Protein AF-A0A8S3HYL8-F1 (afdb_monomer)

Nearest PDB structures (foldseek):
  1ojz-assembly1_A  TM=6.322E-01  e=3.999E-06  Staphylococcus aureus
  2c8e-assembly2_F  TM=5.829E-01  e=8.071E-06  Clostridium botulinum
  2c8e-assembly3_G  TM=5.926E-01  e=9.620E-06  Clostridium botulinum
  2c8g-assembly3_C  TM=4.956E-01  e=1.147E-05  Clostridium botulinum
  2c8f-assembly1_E  TM=4.476E-01  e=5.681E-06  Clostridium botulinum

pLDDT: mean 83.82, std 12.44, range [39.78, 97.88]

Organism: NCBI:txid392030

Mean predicted aligned error: 7.69 Å

Solvent-accessible surface area (backbone atoms only — not comparable to full-atom values): 17103 Å² total; per-residue (Å²): 114,84,56,80,80,38,91,87,53,89,74,88,73,98,52,68,67,64,49,55,52,52,51,50,54,51,51,56,52,54,36,63,48,37,55,52,71,32,48,39,76,72,54,78,84,42,57,82,76,44,74,42,73,51,44,46,50,40,50,49,54,56,50,49,52,56,33,42,61,60,43,86,72,57,72,63,50,55,54,52,39,52,56,47,48,53,63,71,49,62,86,42,65,67,59,52,50,54,49,52,49,46,71,75,42,50,89,80,46,60,46,57,22,55,56,52,32,90,52,67,64,34,52,61,75,28,53,66,55,73,82,60,40,56,65,47,51,60,53,41,23,56,58,54,34,49,33,40,51,46,32,40,52,49,24,61,71,44,43,70,59,34,66,74,66,48,64,48,63,35,21,38,44,34,68,30,50,60,68,59,44,58,50,57,68,71,37,58,68,11,38,40,26,42,74,36,63,44,78,30,30,60,48,58,64,69,25,46,59,63,26,52,58,45,55,76,73,48,91,41,34,23,36,40,36,42,34,39,40,56,72,85,50,63,50,78,43,40,20,80,34,36,90,58,32,62,63,73,43,71,30,39,38,36,33,64,54,41,48,24,36,31,50,60,74,46,70,75,48,94,80,40,32,32,40,34,35,30,37,55,50,36,69,78,40,68,67,61,42,56,49,52,55,52,47,42,70,74,60,53,69,90,48,60,28,69,62,31,50,54,65,74,76,110

Sequence (314 aa):
MWAQKWPKIIGVFGHITPICKDLKQIMDKRQQNMISISFLTNDHKNIMKDLNRLNASFMYNQTIKEILLSIHYEERYFNDFIAYCSRFFGNNPIEIQNLSQFEQEYHQHPPIWWYTHPGFLSSMMNQPSHMMKLNLVIRMGFFIRDLHNNIAQVHAHQQAVYKTMGSFTVYRGQDFSQAEFDELAKMKGGFLSFNNFLLTDKNQQASLNFIQDSIQTSHGVGVLFIITVDPTTPSTPFANISDISYIKQDEILFSMNPIFRIGQIKPINNNRLWEVNLTFTSYSDSELHRLTEQIQKEAYPHLKGWDRLGMLLI

Secondary structure (DSSP, 8-state):
-GGGG-TT-----SSHHHHHHHHHHHHHHHHHTT--EEEE---TTTTTT---HHHHHHHHHHHHHHHHHHS---HHHHHHHHHHHHHHHTT-HHHHHHHHHHHHHGGGS-HHHHHHSTTHHHHHHT---HHHHHHHHHHTHHHHHHHHHHHHHHHHHHHHHHHHH--EEEEEEEEE-HHHHHHHHHTTTSEEEESS-EEEES-HHHHHHHHHHHHHH-SPEEEEEEEEE-TTS-BS-EEE-TTTSSS--SEEEEPSS-EEEEEEEEEEETTTEEEEEEEEPBTT-HHHHHHHHHHHHHS-TT--HHHHHHHHT-

Structure (mmCIF, N/CA/C/O backbone):
data_AF-A0A8S3HYL8-F1
#
_entry.id   AF-A0A8S3HYL8-F1
#
loop_
_atom_site.group_PDB
_atom_site.id
_atom_site.type_symbol
_atom_site.label_atom_id
_atom_site.label_alt_id
_atom_site.label_comp_id
_atom_site.label_asym_id
_atom_site.label_entity_id
_atom_site.label_seq_id
_atom_site.pdbx_PDB_ins_code
_atom_site.Cartn_x
_atom_site.Cartn_y
_atom_site.Cartn_z
_atom_site.occupancy
_atom_site.B_iso_or_equiv
_atom_site.auth_seq_id
_atom_site.auth_comp_id
_atom_site.auth_asym_id
_atom_site.auth_atom_id
_atom_site.pdbx_PDB_model_num
ATOM 1 N N . MET A 1 1 ? 6.504 30.541 18.135 1.00 53.62 1 MET A N 1
ATOM 2 C CA . MET A 1 1 ? 6.821 30.981 16.752 1.00 53.62 1 MET A CA 1
ATOM 3 C C . MET A 1 1 ? 5.573 31.661 16.181 1.00 53.62 1 MET A C 1
ATOM 5 O O . MET A 1 1 ? 4.506 31.090 16.348 1.00 53.62 1 MET A O 1
ATOM 9 N N . TRP A 1 2 ? 5.631 32.869 15.596 1.00 69.81 2 TRP A N 1
ATOM 10 C CA . TRP A 1 2 ? 4.415 33.625 15.196 1.00 69.81 2 TRP A CA 1
ATOM 11 C C . TRP A 1 2 ? 3.501 32.849 14.229 1.00 69.81 2 TRP A C 1
ATOM 13 O O . TRP A 1 2 ? 2.279 32.942 14.325 1.00 69.81 2 TRP A O 1
ATOM 23 N N . ALA A 1 3 ? 4.098 32.025 13.367 1.00 61.34 3 ALA A N 1
ATOM 24 C CA . ALA A 1 3 ? 3.401 31.193 12.394 1.00 61.34 3 ALA A CA 1
ATOM 25 C C . ALA A 1 3 ? 2.506 30.107 13.018 1.00 61.34 3 ALA A C 1
ATOM 27 O O . ALA A 1 3 ? 1.491 29.763 12.431 1.00 61.34 3 ALA A O 1
ATOM 28 N N . GLN A 1 4 ? 2.792 29.642 14.242 1.00 56.12 4 GLN A N 1
ATOM 29 C CA . GLN A 1 4 ? 1.966 28.632 14.930 1.00 56.12 4 GLN A CA 1
ATOM 30 C C . GLN A 1 4 ? 0.546 29.125 15.253 1.00 56.12 4 GLN A C 1
ATOM 32 O O . GLN A 1 4 ? -0.326 28.323 15.565 1.00 56.12 4 GLN A O 1
ATOM 37 N N . LYS A 1 5 ? 0.301 30.442 15.193 1.00 66.81 5 LYS A N 1
ATOM 38 C CA . LYS A 1 5 ? -1.030 31.032 15.393 1.00 66.81 5 LYS A CA 1
ATOM 39 C C . LYS A 1 5 ? -1.900 31.004 14.132 1.00 66.81 5 LYS A C 1
ATOM 41 O O . LYS A 1 5 ? -3.072 31.358 14.209 1.00 66.81 5 LYS A O 1
ATOM 46 N N . TRP A 1 6 ? -1.340 30.614 12.985 1.00 62.38 6 TRP A N 1
ATOM 47 C CA . TRP A 1 6 ? -2.009 30.682 11.692 1.00 62.38 6 TRP A CA 1
ATOM 48 C C . TRP A 1 6 ? -2.132 29.286 11.078 1.00 62.38 6 TRP A C 1
ATOM 50 O O . TRP A 1 6 ? -1.160 28.796 10.511 1.00 62.38 6 TRP A O 1
ATOM 60 N N . PRO A 1 7 ? -3.325 28.664 11.113 1.00 54.81 7 PRO A N 1
ATOM 61 C CA . PRO A 1 7 ? -3.528 27.306 10.594 1.00 54.81 7 PRO A CA 1
ATOM 62 C C . PRO A 1 7 ? -3.220 27.166 9.093 1.00 54.81 7 PRO A C 1
ATOM 64 O O . PRO A 1 7 ? -2.917 26.086 8.612 1.00 54.81 7 PRO A O 1
ATOM 67 N N . LYS A 1 8 ? -3.234 28.272 8.338 1.00 57.00 8 LYS A N 1
ATOM 68 C CA . LYS A 1 8 ? -2.888 28.285 6.907 1.00 57.00 8 LYS A CA 1
ATOM 69 C C . LYS A 1 8 ? -1.378 28.270 6.626 1.00 57.00 8 LYS A C 1
ATOM 71 O O . LYS A 1 8 ? -0.993 28.155 5.465 1.00 57.00 8 LYS A O 1
ATOM 76 N N . ILE A 1 9 ? -0.527 28.447 7.639 1.00 63.66 9 ILE A N 1
ATOM 77 C CA . ILE A 1 9 ? 0.930 28.471 7.472 1.00 63.66 9 ILE A CA 1
ATOM 78 C C . ILE A 1 9 ? 1.482 27.093 7.836 1.00 63.66 9 ILE A C 1
ATOM 80 O O . ILE A 1 9 ? 1.677 26.782 9.006 1.00 63.66 9 ILE A O 1
ATOM 84 N N . ILE A 1 10 ? 1.745 26.290 6.803 1.00 61.59 10 ILE A N 1
ATOM 85 C CA . ILE A 1 10 ? 2.213 24.898 6.925 1.00 61.59 10 ILE A CA 1
ATOM 86 C C . ILE A 1 10 ? 3.692 24.836 7.355 1.00 61.59 10 ILE A C 1
ATOM 88 O O . ILE A 1 10 ? 4.112 23.911 8.043 1.00 61.59 10 ILE A O 1
ATOM 92 N N . GLY A 1 11 ? 4.486 25.856 7.016 1.00 68.00 11 GLY A N 1
ATOM 93 C CA . GLY A 1 11 ? 5.878 25.972 7.441 1.00 68.00 11 GLY A CA 1
ATOM 94 C C . GLY A 1 11 ? 6.467 27.346 7.132 1.00 68.00 11 GLY A C 1
ATOM 95 O O . GLY A 1 11 ? 5.968 28.072 6.272 1.00 68.00 11 GLY A O 1
ATOM 96 N N . VAL A 1 12 ? 7.527 27.715 7.854 1.00 74.38 12 VAL A N 1
ATOM 97 C CA . VAL A 1 12 ? 8.328 28.918 7.585 1.00 74.38 12 VAL A CA 1
ATOM 98 C C . VAL A 1 12 ? 9.730 28.459 7.234 1.00 74.38 12 VAL A C 1
ATOM 100 O O . VAL A 1 12 ? 10.395 27.814 8.041 1.00 74.38 12 VAL A O 1
ATOM 103 N N . PHE A 1 13 ? 10.180 28.803 6.034 1.00 78.94 13 PHE A N 1
ATOM 104 C CA . PHE A 1 13 ? 11.428 28.293 5.489 1.00 78.94 13 PHE A CA 1
ATOM 105 C C . PHE A 1 13 ? 12.340 29.447 5.088 1.00 78.94 13 PHE A C 1
ATOM 107 O O . PHE A 1 13 ? 11.906 30.387 4.429 1.00 78.94 13 PHE A O 1
ATOM 114 N N . GLY A 1 14 ? 13.614 29.358 5.469 1.00 78.44 14 GLY A N 1
ATOM 115 C CA . GLY A 1 14 ? 14.642 30.322 5.060 1.00 78.44 14 GLY A CA 1
ATOM 116 C C . GLY A 1 14 ? 15.303 29.998 3.716 1.00 78.44 14 GLY A C 1
ATOM 117 O O . GLY A 1 14 ? 16.044 30.821 3.190 1.00 78.44 14 GLY A O 1
ATOM 118 N N . HIS A 1 15 ? 15.055 28.806 3.160 1.00 80.69 15 HIS A N 1
ATOM 119 C CA . HIS A 1 15 ? 15.711 28.304 1.951 1.00 80.69 15 HIS A CA 1
ATOM 120 C C . HIS A 1 15 ? 14.735 27.501 1.079 1.00 80.69 15 HIS A C 1
ATOM 122 O O . HIS A 1 15 ? 13.781 26.908 1.584 1.00 80.69 15 HIS A O 1
ATOM 128 N N . ILE A 1 16 ? 15.004 27.446 -0.230 1.00 79.31 16 ILE A N 1
ATOM 129 C CA . ILE A 1 16 ? 14.152 26.755 -1.212 1.00 79.31 16 ILE A CA 1
ATOM 130 C C . ILE A 1 16 ? 14.209 25.224 -1.086 1.00 79.31 16 ILE A C 1
ATOM 132 O O . ILE A 1 16 ? 13.199 24.554 -1.270 1.00 79.31 16 ILE A O 1
ATOM 136 N N . THR A 1 17 ? 15.360 24.654 -0.718 1.00 78.38 17 THR A N 1
ATOM 137 C CA . THR A 1 17 ? 15.541 23.194 -0.645 1.00 78.38 17 THR A CA 1
ATOM 138 C C . THR A 1 17 ? 14.626 22.525 0.393 1.00 78.38 17 THR A C 1
ATOM 140 O O . THR A 1 17 ? 13.964 21.550 0.034 1.00 78.38 17 THR A O 1
ATOM 143 N N . PRO A 1 18 ? 14.505 23.038 1.638 1.00 75.81 18 PRO A N 1
ATOM 144 C CA . PRO A 1 18 ? 13.515 22.547 2.600 1.00 75.81 18 PRO A CA 1
ATOM 145 C C . PRO A 1 18 ? 12.068 22.647 2.103 1.00 75.81 18 PRO A C 1
ATOM 147 O O . PRO A 1 18 ? 11.322 21.686 2.248 1.00 75.81 18 PRO A O 1
ATOM 150 N N . ILE A 1 19 ? 11.694 23.748 1.435 1.00 78.88 19 ILE A N 1
ATOM 151 C CA . ILE A 1 19 ? 10.358 23.899 0.827 1.00 78.88 19 ILE A CA 1
ATOM 152 C C . ILE A 1 19 ? 10.102 22.798 -0.198 1.00 78.88 19 ILE A C 1
ATOM 154 O O . ILE A 1 19 ? 9.063 22.149 -0.160 1.00 78.88 19 ILE A O 1
ATOM 158 N N . CYS A 1 20 ? 11.039 22.576 -1.122 1.00 71.88 20 CYS A N 1
ATOM 159 C CA . CYS A 1 20 ? 10.874 21.575 -2.171 1.00 71.88 20 CYS A CA 1
ATOM 160 C C . CYS A 1 20 ? 10.747 20.162 -1.595 1.00 71.88 20 CYS A C 1
ATOM 162 O O . CYS A 1 20 ? 9.976 19.359 -2.116 1.00 71.88 20 CYS A O 1
ATOM 164 N N . LYS A 1 21 ? 11.491 19.854 -0.526 1.00 70.62 21 LYS A N 1
ATOM 165 C CA . LYS A 1 21 ? 11.392 18.569 0.171 1.00 70.62 21 LYS A CA 1
ATOM 166 C C . LYS A 1 21 ? 10.013 18.390 0.809 1.00 70.62 21 LYS A C 1
ATOM 168 O O . LYS A 1 21 ? 9.377 17.366 0.574 1.00 70.62 21 LYS A O 1
ATOM 173 N N . ASP A 1 22 ? 9.542 19.388 1.550 1.00 71.69 22 ASP A N 1
ATOM 174 C CA . ASP A 1 22 ? 8.254 19.321 2.243 1.00 71.69 22 ASP A CA 1
ATOM 175 C C . ASP A 1 22 ? 7.084 19.283 1.251 1.00 71.69 22 ASP A C 1
ATOM 177 O O . ASP A 1 22 ? 6.162 18.487 1.413 1.00 71.69 22 ASP A O 1
ATOM 181 N N . LEU A 1 23 ? 7.146 20.059 0.163 1.00 72.19 23 LEU A N 1
ATOM 182 C CA . LEU A 1 23 ? 6.141 20.021 -0.904 1.00 72.19 23 LEU A CA 1
ATOM 183 C C . LEU A 1 23 ? 6.064 18.651 -1.581 1.00 72.19 23 LEU A C 1
ATOM 185 O O . LEU A 1 23 ? 4.960 18.154 -1.792 1.00 72.19 23 LEU A O 1
ATOM 189 N N . LYS A 1 24 ? 7.207 18.020 -1.886 1.00 70.50 24 LYS A N 1
ATOM 190 C CA . LYS A 1 24 ? 7.234 16.657 -2.444 1.00 70.50 24 LYS A CA 1
ATOM 191 C C . LYS A 1 24 ? 6.580 15.662 -1.490 1.00 70.50 24 LYS A C 1
ATOM 193 O O . LYS A 1 24 ? 5.672 14.947 -1.894 1.00 70.50 24 LYS A O 1
ATOM 198 N N . GLN A 1 25 ? 6.935 15.710 -0.205 1.00 68.19 25 GLN A N 1
ATOM 199 C CA . GLN A 1 25 ? 6.310 14.855 0.806 1.00 68.19 25 GLN A CA 1
ATOM 200 C C . GLN A 1 25 ? 4.797 15.085 0.922 1.00 68.19 25 GLN A C 1
ATOM 202 O O . GLN A 1 25 ? 4.045 14.128 1.083 1.00 68.19 25 GLN A O 1
ATOM 207 N N . ILE A 1 26 ? 4.323 16.330 0.824 1.00 70.94 26 ILE A N 1
ATOM 208 C CA . ILE A 1 26 ? 2.884 16.636 0.821 1.00 70.94 26 ILE A CA 1
ATOM 209 C C . ILE A 1 26 ? 2.202 16.054 -0.424 1.00 70.94 26 ILE A C 1
ATOM 211 O O . ILE A 1 26 ? 1.107 15.501 -0.314 1.00 70.94 26 ILE A O 1
ATOM 215 N N . MET A 1 27 ? 2.826 16.165 -1.600 1.00 71.06 27 MET A N 1
ATOM 216 C CA . MET A 1 27 ? 2.295 15.608 -2.848 1.00 71.06 27 MET A CA 1
ATOM 217 C C . MET A 1 27 ? 2.198 14.082 -2.792 1.00 71.06 27 MET A C 1
ATOM 219 O O . MET A 1 27 ? 1.122 13.546 -3.056 1.00 71.06 27 MET A O 1
ATOM 223 N N . ASP A 1 28 ? 3.268 13.403 -2.376 1.00 68.56 28 ASP A N 1
ATOM 224 C CA . ASP A 1 28 ? 3.310 11.942 -2.253 1.00 68.56 28 ASP A CA 1
ATOM 225 C C . ASP A 1 28 ? 2.240 11.456 -1.266 1.00 68.56 28 ASP A C 1
ATOM 227 O O . ASP A 1 28 ? 1.460 10.545 -1.551 1.00 68.56 28 ASP A O 1
ATOM 231 N N . LYS A 1 29 ? 2.109 12.136 -0.121 1.00 69.75 29 LYS A N 1
ATOM 232 C CA . LYS A 1 29 ? 1.076 11.815 0.868 1.00 69.75 29 LYS A CA 1
ATOM 233 C C . LYS A 1 29 ? -0.339 12.040 0.325 1.00 69.75 29 LYS A C 1
ATOM 235 O O . LYS A 1 29 ? -1.208 11.198 0.540 1.00 69.75 29 LYS A O 1
ATOM 240 N N . ARG A 1 30 ? -0.594 13.123 -0.421 1.00 73.06 30 ARG A N 1
ATOM 241 C CA . ARG A 1 30 ? -1.901 13.352 -1.073 1.00 73.06 30 ARG A CA 1
ATOM 242 C C . ARG A 1 30 ? -2.254 12.246 -2.061 1.00 73.06 30 ARG A C 1
ATOM 244 O O . ARG A 1 30 ? -3.413 11.850 -2.119 1.00 73.06 30 ARG A O 1
ATOM 251 N N . GLN A 1 31 ? -1.279 11.729 -2.801 1.00 73.94 31 GLN A N 1
ATOM 252 C CA . GLN A 1 31 ? -1.497 10.592 -3.694 1.00 73.94 31 GLN A CA 1
ATOM 253 C C . GLN A 1 31 ? -1.860 9.330 -2.913 1.00 73.94 31 GLN A C 1
ATOM 255 O O . GLN A 1 31 ? -2.804 8.639 -3.281 1.00 73.94 31 GLN A O 1
ATOM 260 N N . GLN A 1 32 ? -1.203 9.071 -1.780 1.00 74.81 32 GLN A N 1
ATOM 261 C CA . GLN A 1 32 ? -1.578 7.958 -0.900 1.00 74.81 32 GLN A CA 1
ATOM 262 C C . GLN A 1 32 ? -3.030 8.082 -0.386 1.00 74.81 32 GLN A C 1
ATOM 264 O O . GLN A 1 32 ? -3.680 7.068 -0.136 1.00 74.81 32 GLN A O 1
ATOM 269 N N . ASN A 1 33 ? -3.585 9.298 -0.260 1.00 77.25 33 ASN A N 1
ATOM 270 C CA . ASN A 1 33 ? -5.007 9.505 0.075 1.00 77.25 33 ASN A CA 1
ATOM 271 C C . ASN A 1 33 ? -5.992 9.154 -1.029 1.00 77.25 33 ASN A C 1
ATOM 273 O O . ASN A 1 33 ? -7.171 8.971 -0.749 1.00 77.25 33 ASN A O 1
ATOM 277 N N . MET A 1 34 ? -5.525 9.043 -2.266 1.00 76.38 34 MET A N 1
ATOM 278 C CA . MET A 1 34 ? -6.362 8.685 -3.409 1.00 76.38 34 MET A CA 1
ATOM 279 C C . MET A 1 34 ? -6.542 7.167 -3.554 1.00 76.38 34 MET A C 1
ATOM 281 O O . MET A 1 34 ? -7.262 6.713 -4.451 1.00 76.38 34 MET A O 1
ATOM 285 N N . ILE A 1 35 ? -5.903 6.371 -2.687 1.00 80.94 35 ILE A N 1
ATOM 286 C CA . ILE A 1 35 ? -6.063 4.919 -2.666 1.00 80.94 35 ILE A CA 1
ATOM 287 C C . ILE A 1 35 ? -7.504 4.592 -2.269 1.00 80.94 35 ILE A C 1
ATOM 289 O O . ILE A 1 35 ? -7.941 4.842 -1.145 1.00 80.94 35 ILE A O 1
ATOM 293 N N . SER A 1 36 ? -8.242 4.003 -3.212 1.00 83.56 36 SER A N 1
ATOM 294 C CA . SER A 1 36 ? -9.614 3.570 -2.956 1.00 83.56 36 SER A CA 1
ATOM 295 C C . SER A 1 36 ? -9.623 2.387 -1.998 1.00 83.56 36 SER A C 1
ATOM 297 O O . SER A 1 36 ? -8.774 1.497 -2.103 1.00 83.56 36 SER A O 1
ATOM 299 N N . ILE A 1 37 ? -10.639 2.339 -1.153 1.00 86.31 37 ILE A N 1
ATOM 300 C CA . ILE A 1 37 ? -10.862 1.255 -0.208 1.00 86.31 37 ILE A CA 1
ATOM 301 C C . ILE A 1 37 ? -12.076 0.447 -0.663 1.00 86.31 37 ILE A C 1
ATOM 303 O O . ILE A 1 37 ? -13.075 1.008 -1.105 1.00 86.31 37 ILE A O 1
ATOM 307 N N . SER A 1 38 ? -11.979 -0.875 -0.561 1.00 86.44 38 SER A N 1
ATOM 308 C CA . SER A 1 38 ? -13.114 -1.786 -0.689 1.00 86.44 38 SER A CA 1
ATOM 309 C C . SER A 1 38 ? -13.516 -2.313 0.683 1.00 86.44 38 SER A C 1
ATOM 311 O O . SER A 1 38 ? -12.666 -2.593 1.532 1.00 86.44 38 SER A O 1
ATOM 313 N N . PHE A 1 39 ? -14.815 -2.515 0.865 1.00 85.38 39 PHE A N 1
ATOM 314 C CA . PHE A 1 39 ? -15.397 -3.068 2.080 1.00 85.38 39 PHE A CA 1
ATOM 315 C C . PHE A 1 39 ? -16.070 -4.407 1.783 1.00 85.38 39 PHE A C 1
ATOM 317 O O . PHE A 1 39 ? -16.639 -4.587 0.708 1.00 85.38 39 PHE A O 1
ATOM 324 N N . LEU A 1 40 ? -16.031 -5.330 2.743 1.00 80.06 40 LEU A N 1
ATOM 325 C CA . LEU A 1 40 ? -16.730 -6.613 2.658 1.00 80.06 40 LEU A CA 1
ATOM 326 C C . LEU A 1 40 ? -17.393 -6.934 4.001 1.00 80.06 40 LEU A C 1
ATOM 328 O O . LEU A 1 40 ? -16.751 -6.899 5.051 1.00 80.06 40 LEU A O 1
ATOM 332 N N . THR A 1 41 ? -18.700 -7.197 3.982 1.00 75.94 41 THR A N 1
ATOM 333 C CA . THR A 1 41 ? -19.462 -7.496 5.207 1.00 75.94 41 THR A CA 1
ATOM 334 C C . THR A 1 41 ? -19.245 -8.945 5.644 1.00 75.94 41 THR A C 1
ATOM 336 O O . THR A 1 41 ? -18.941 -9.804 4.820 1.00 75.94 41 THR A O 1
ATOM 339 N N . ASN A 1 42 ? -19.457 -9.229 6.930 1.00 67.12 42 ASN A N 1
ATOM 340 C CA . ASN A 1 42 ? -19.441 -10.595 7.459 1.00 67.12 42 ASN A CA 1
ATOM 341 C C . ASN A 1 42 ? -20.838 -11.264 7.475 1.00 67.12 42 ASN A C 1
ATOM 343 O O . ASN A 1 42 ? -21.020 -12.332 8.053 1.00 67.12 42 ASN A O 1
ATOM 347 N N . ASP A 1 43 ? -21.868 -10.642 6.889 1.00 66.06 43 ASP A N 1
ATOM 348 C CA . ASP A 1 43 ? -23.214 -11.225 6.893 1.00 66.06 43 ASP A CA 1
ATOM 349 C C . ASP A 1 43 ? -23.342 -12.319 5.821 1.00 66.06 43 ASP A C 1
ATOM 351 O O . ASP A 1 43 ? -23.713 -12.076 4.670 1.00 66.06 43 ASP A O 1
ATOM 355 N N . HIS A 1 44 ? -23.052 -13.559 6.224 1.00 56.38 44 HIS A N 1
ATOM 356 C CA . HIS A 1 44 ? -23.104 -14.754 5.377 1.00 56.38 44 HIS A CA 1
ATOM 357 C C . HIS A 1 44 ? -24.446 -14.973 4.663 1.00 56.38 44 HIS A C 1
ATOM 359 O O . HIS A 1 44 ? -24.474 -15.632 3.625 1.00 56.38 44 HIS A O 1
ATOM 365 N N . LYS A 1 45 ? -25.564 -14.438 5.179 1.00 53.78 45 LYS A N 1
ATOM 366 C CA . LYS A 1 45 ? -26.883 -14.594 4.539 1.00 53.78 45 LYS A CA 1
ATOM 367 C C . LYS A 1 45 ? -27.081 -13.654 3.351 1.00 53.78 45 LYS A C 1
ATOM 369 O O . LYS A 1 45 ? -27.898 -13.960 2.482 1.00 53.78 45 LYS A O 1
ATOM 374 N N . ASN A 1 46 ? -26.334 -12.551 3.302 1.00 51.00 46 ASN A N 1
ATOM 375 C CA . ASN A 1 46 ? -26.437 -11.545 2.252 1.00 51.00 46 ASN A CA 1
ATOM 376 C C . ASN A 1 46 ? -25.280 -11.580 1.253 1.00 51.00 46 ASN A C 1
ATOM 378 O O . ASN A 1 46 ? -25.448 -11.041 0.174 1.00 51.00 46 ASN A O 1
ATOM 382 N N . ILE A 1 47 ? -24.167 -12.278 1.502 1.00 52.53 47 ILE A N 1
ATOM 383 C CA . ILE A 1 47 ? -23.051 -12.364 0.532 1.00 52.53 47 ILE A CA 1
ATOM 384 C C . ILE A 1 47 ? -23.501 -12.897 -0.845 1.00 52.53 47 ILE A C 1
ATOM 386 O O . ILE A 1 47 ? -23.069 -12.377 -1.866 1.00 52.53 47 ILE A O 1
ATOM 390 N N . MET A 1 48 ? -24.425 -13.871 -0.886 1.00 49.16 48 MET A N 1
ATOM 391 C CA . MET A 1 48 ? -24.976 -14.404 -2.148 1.00 49.16 48 MET A CA 1
ATOM 392 C C . MET A 1 48 ? -26.137 -13.585 -2.736 1.00 49.16 48 MET A C 1
ATOM 394 O O . MET A 1 48 ? -26.427 -13.714 -3.922 1.00 49.16 48 MET A O 1
ATOM 398 N N . LYS A 1 49 ? -26.839 -12.780 -1.926 1.00 48.78 49 LYS A N 1
ATOM 399 C CA . LYS A 1 49 ? -27.946 -11.921 -2.398 1.00 48.78 49 LYS A CA 1
ATOM 400 C C . LYS A 1 49 ? -27.463 -10.535 -2.823 1.00 48.78 49 LYS A C 1
ATOM 402 O O . LYS A 1 49 ? -28.020 -9.961 -3.749 1.00 48.78 49 LYS A O 1
ATOM 407 N N . ASP A 1 50 ? -26.396 -10.064 -2.192 1.00 45.75 50 ASP A N 1
ATOM 408 C CA . ASP A 1 50 ? -25.704 -8.812 -2.441 1.00 45.75 50 ASP A CA 1
ATOM 409 C C . ASP A 1 50 ? -24.345 -9.087 -3.099 1.00 45.75 50 ASP A C 1
ATOM 411 O O .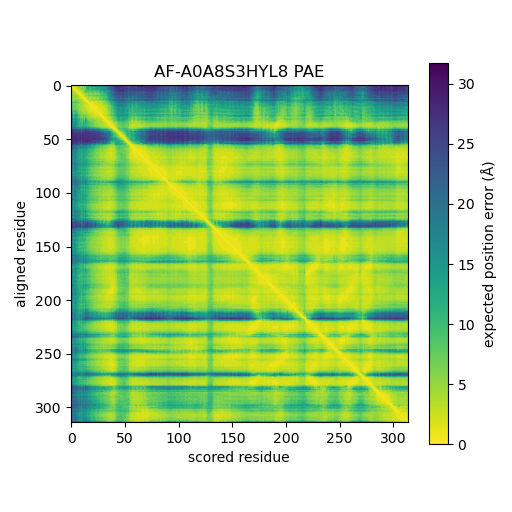 ASP A 1 50 ? -23.289 -8.696 -2.597 1.00 45.75 50 ASP A O 1
ATOM 415 N N . LEU A 1 51 ? -24.374 -9.581 -4.338 1.00 50.78 51 LEU A N 1
ATOM 416 C CA . LEU A 1 51 ? -23.392 -9.177 -5.362 1.00 50.78 51 LEU A CA 1
ATOM 417 C C . LEU A 1 51 ? -23.582 -7.682 -5.725 1.00 50.78 51 LEU A C 1
ATOM 419 O O . LEU A 1 51 ? -23.478 -7.263 -6.875 1.00 50.78 51 LEU A O 1
ATOM 423 N N . ASN A 1 52 ? -23.889 -6.848 -4.726 1.00 51.12 52 ASN A N 1
ATOM 424 C CA . ASN A 1 52 ? -23.888 -5.406 -4.840 1.00 51.12 52 ASN A CA 1
ATOM 425 C C . ASN A 1 52 ? -22.466 -4.942 -5.169 1.00 51.12 52 ASN A C 1
ATOM 427 O O . ASN A 1 52 ? -21.468 -5.596 -4.855 1.00 51.12 52 ASN A O 1
ATOM 431 N N . ARG A 1 53 ? -22.378 -3.758 -5.776 1.00 52.34 53 ARG A N 1
ATOM 432 C CA . ARG A 1 53 ? -21.148 -3.173 -6.338 1.00 52.34 53 ARG A CA 1
ATOM 433 C C . ARG A 1 53 ? -19.937 -3.192 -5.383 1.00 52.34 53 ARG A C 1
ATOM 435 O O . ARG A 1 53 ? -18.812 -3.331 -5.853 1.00 52.34 53 ARG A O 1
ATOM 442 N N . LEU A 1 54 ? -20.157 -3.078 -4.067 1.00 52.12 54 LEU A N 1
ATOM 443 C CA . LEU A 1 54 ? -19.103 -3.059 -3.039 1.00 52.12 54 LEU A CA 1
ATOM 444 C C . LEU A 1 54 ? -18.410 -4.423 -2.866 1.00 52.12 54 LEU A C 1
ATOM 446 O O . LEU A 1 54 ? -17.181 -4.488 -2.925 1.00 52.12 54 LEU A O 1
ATOM 450 N N . ASN A 1 55 ? -19.180 -5.513 -2.756 1.00 61.91 55 ASN A N 1
ATOM 451 C CA . ASN A 1 55 ? -18.626 -6.869 -2.678 1.00 61.91 55 ASN A CA 1
ATOM 452 C C . ASN A 1 55 ? -17.921 -7.229 -3.996 1.00 61.91 55 ASN A C 1
ATOM 454 O O . ASN A 1 55 ? -16.800 -7.732 -3.975 1.00 61.91 55 ASN A O 1
ATOM 458 N N . ALA A 1 56 ? -18.504 -6.855 -5.142 1.00 68.31 56 ALA A N 1
ATOM 459 C CA . ALA A 1 56 ? -17.897 -7.075 -6.455 1.00 68.31 56 ALA A CA 1
ATOM 460 C C . ALA A 1 56 ? -16.528 -6.379 -6.607 1.00 68.31 56 ALA A C 1
ATOM 462 O O . ALA A 1 56 ? -15.595 -6.987 -7.126 1.00 68.31 56 ALA A O 1
ATOM 463 N N . SER A 1 57 ? -16.363 -5.143 -6.109 1.00 74.31 57 SER A N 1
ATOM 464 C CA . SER A 1 57 ? -15.070 -4.435 -6.145 1.00 74.31 57 SER A CA 1
ATOM 465 C C . SER A 1 57 ? -13.990 -5.164 -5.343 1.00 74.31 57 SER A C 1
ATOM 467 O O . SER A 1 57 ? -12.866 -5.322 -5.824 1.00 74.31 57 SER A O 1
ATOM 469 N N . PHE A 1 58 ? -14.318 -5.639 -4.137 1.00 77.56 58 PHE A N 1
ATOM 470 C CA . PHE A 1 58 ? -13.378 -6.408 -3.322 1.00 77.56 58 PHE A CA 1
ATOM 471 C C . PHE A 1 58 ? -12.928 -7.680 -4.056 1.00 77.56 58 PHE A C 1
ATOM 473 O O . PHE A 1 58 ? -11.729 -7.916 -4.212 1.00 77.56 58 PHE A O 1
ATOM 480 N N . MET A 1 59 ? -13.887 -8.460 -4.568 1.00 78.81 59 MET A N 1
ATOM 481 C CA . MET A 1 59 ? -13.627 -9.701 -5.308 1.00 78.81 59 MET A CA 1
ATOM 482 C C . MET A 1 59 ? -12.769 -9.461 -6.550 1.00 78.81 59 MET A C 1
ATOM 484 O O . MET A 1 59 ? -11.783 -10.163 -6.784 1.00 78.81 59 MET A O 1
ATOM 488 N N . TYR A 1 60 ? -13.121 -8.437 -7.324 1.00 80.62 60 TYR A N 1
ATOM 489 C CA . TYR A 1 60 ? -12.445 -8.076 -8.561 1.00 80.62 60 TYR A CA 1
ATOM 490 C C . TYR A 1 60 ? -10.989 -7.667 -8.319 1.00 80.62 60 TYR A C 1
ATOM 492 O O . TYR A 1 60 ? -10.089 -8.176 -8.984 1.00 80.62 60 TYR A O 1
ATOM 500 N N . ASN A 1 61 ? -10.729 -6.814 -7.321 1.00 84.00 61 ASN A N 1
ATOM 501 C CA . ASN A 1 61 ? -9.367 -6.383 -6.999 1.00 84.00 61 ASN A CA 1
ATOM 502 C C . ASN A 1 61 ? -8.496 -7.550 -6.513 1.00 84.00 61 ASN A C 1
ATOM 504 O O . ASN A 1 61 ? -7.350 -7.677 -6.950 1.00 84.00 61 ASN A O 1
ATOM 508 N N . GLN A 1 62 ? -9.023 -8.432 -5.654 1.00 84.56 62 GLN A N 1
ATOM 509 C CA . GLN A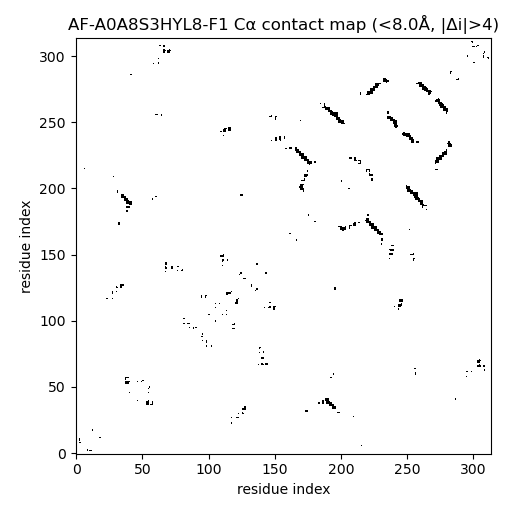 1 62 ? -8.279 -9.618 -5.206 1.00 84.56 62 GLN A CA 1
ATOM 510 C C . GLN A 1 62 ? -7.964 -10.558 -6.376 1.00 84.56 62 GLN A C 1
ATOM 512 O O . GLN A 1 62 ? -6.818 -10.974 -6.542 1.00 84.56 62 GLN A O 1
ATOM 517 N N . THR A 1 63 ? -8.943 -10.806 -7.247 1.00 86.38 63 THR A N 1
ATOM 518 C CA . THR A 1 63 ? -8.773 -11.666 -8.425 1.00 86.38 63 THR A CA 1
ATOM 519 C C . THR A 1 63 ? -7.752 -11.088 -9.408 1.00 86.38 63 THR A C 1
ATOM 521 O O . THR A 1 63 ? -6.868 -11.808 -9.869 1.00 86.38 63 THR A O 1
ATOM 524 N N . ILE A 1 6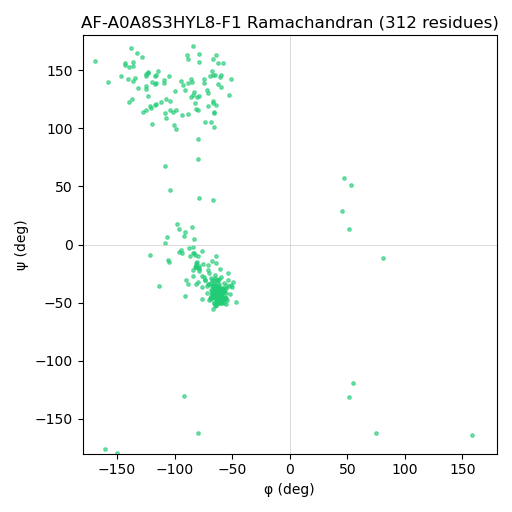4 ? -7.816 -9.784 -9.706 1.00 88.50 64 ILE A N 1
ATOM 525 C CA . ILE A 1 64 ? -6.830 -9.120 -10.571 1.00 88.50 64 ILE A CA 1
ATOM 526 C C . ILE A 1 64 ? -5.426 -9.285 -10.012 1.00 88.50 64 ILE A C 1
ATOM 528 O O . ILE A 1 64 ? -4.525 -9.661 -10.758 1.00 88.50 64 ILE A O 1
ATOM 532 N N . LYS A 1 65 ? -5.231 -9.034 -8.712 1.00 88.31 65 LYS A N 1
ATOM 533 C CA . LYS A 1 65 ? -3.929 -9.215 -8.064 1.00 88.31 65 LYS A CA 1
ATOM 534 C C . LYS A 1 65 ? -3.415 -10.640 -8.277 1.00 88.31 65 LYS A C 1
ATOM 536 O O . LYS A 1 65 ? -2.292 -10.801 -8.743 1.00 88.31 65 LYS A O 1
ATOM 541 N N . GLU A 1 66 ? -4.219 -11.663 -7.984 1.00 89.12 66 GLU A N 1
ATOM 542 C CA . GLU A 1 66 ? -3.826 -13.064 -8.203 1.00 89.12 66 GLU A CA 1
ATOM 543 C C . GLU A 1 66 ? -3.397 -13.326 -9.654 1.00 89.12 66 GLU A C 1
ATOM 545 O O . GLU A 1 66 ? -2.363 -13.952 -9.898 1.00 89.12 66 GLU A O 1
ATOM 550 N N . ILE A 1 67 ? -4.172 -12.827 -10.621 1.00 91.38 67 ILE A N 1
ATOM 551 C CA . ILE A 1 67 ? -3.886 -13.011 -12.044 1.00 91.38 67 ILE A CA 1
ATOM 552 C C . ILE A 1 67 ? -2.577 -12.320 -12.425 1.00 91.38 67 ILE A C 1
ATOM 554 O O . ILE A 1 67 ? -1.698 -12.976 -12.985 1.00 91.38 67 ILE A O 1
ATOM 558 N N . LEU A 1 68 ? -2.410 -11.037 -12.088 1.00 92.69 68 LEU A N 1
ATOM 559 C CA . LEU A 1 68 ? -1.216 -10.260 -12.431 1.00 92.69 68 LEU A CA 1
ATOM 560 C C . LEU A 1 68 ? 0.057 -10.882 -11.860 1.00 92.69 68 LEU A C 1
ATOM 562 O O . LEU A 1 68 ? 1.072 -10.911 -12.551 1.00 92.69 68 LEU A O 1
ATOM 566 N N . LEU A 1 69 ? 0.003 -11.416 -10.636 1.00 93.00 69 LEU A N 1
ATOM 567 C CA . LEU A 1 69 ? 1.144 -12.087 -10.009 1.00 93.00 69 LEU A CA 1
ATOM 568 C C . LEU A 1 69 ? 1.479 -13.435 -10.667 1.00 93.00 69 LEU A C 1
ATOM 570 O O . LEU A 1 69 ? 2.632 -13.867 -10.615 1.00 93.00 69 LEU A O 1
ATOM 574 N N . SER A 1 70 ? 0.502 -14.080 -11.315 1.00 93.06 70 SER A N 1
ATOM 575 C CA . SER A 1 70 ? 0.692 -15.341 -12.046 1.00 93.06 70 SER A CA 1
ATOM 576 C C . SER A 1 70 ? 1.266 -15.167 -13.458 1.00 93.06 70 SER A C 1
ATOM 578 O O . SER A 1 70 ? 1.786 -16.128 -14.027 1.00 93.06 70 SER A O 1
ATOM 580 N N . ILE A 1 71 ? 1.177 -13.964 -14.038 1.00 94.00 71 ILE A N 1
ATOM 581 C CA . ILE A 1 71 ? 1.646 -13.687 -15.401 1.00 94.00 71 ILE A CA 1
ATOM 582 C C . ILE A 1 71 ? 3.176 -13.694 -15.451 1.00 94.00 71 ILE A C 1
ATOM 584 O O . ILE A 1 71 ? 3.858 -13.052 -14.648 1.00 94.00 71 ILE A O 1
ATOM 588 N N . HIS A 1 72 ? 3.727 -14.383 -16.452 1.00 93.62 72 HIS A N 1
ATOM 589 C CA . HIS A 1 72 ? 5.126 -14.238 -16.835 1.00 93.62 72 HIS A CA 1
ATOM 590 C C . HIS A 1 72 ? 5.304 -12.981 -17.697 1.00 93.62 72 HIS A C 1
ATOM 592 O O . HIS A 1 72 ? 4.740 -12.899 -18.789 1.00 93.62 72 HIS A O 1
ATOM 598 N N . TYR A 1 73 ? 6.065 -12.004 -17.198 1.00 94.88 73 TYR A N 1
ATOM 599 C CA . TYR A 1 73 ? 6.364 -10.775 -17.929 1.00 94.88 73 TYR A CA 1
ATOM 600 C C . TYR A 1 73 ? 7.747 -10.880 -18.571 1.00 94.88 73 TYR A C 1
ATOM 602 O O . TYR A 1 73 ? 8.755 -10.980 -17.880 1.00 94.88 73 TYR A O 1
ATOM 610 N N . GLU A 1 74 ? 7.761 -10.864 -19.899 1.00 94.56 74 GLU A N 1
ATOM 611 C CA . GLU A 1 74 ? 8.948 -10.691 -20.736 1.00 94.56 74 GLU A CA 1
ATOM 612 C C . GLU A 1 74 ? 9.365 -9.207 -20.805 1.00 94.56 74 GLU A C 1
ATOM 614 O O . GLU A 1 74 ? 8.564 -8.305 -20.555 1.00 94.56 74 GLU A O 1
ATOM 619 N N . GLU A 1 75 ? 10.592 -8.938 -21.247 1.00 94.19 75 GLU A N 1
ATOM 620 C CA . GLU A 1 75 ? 11.140 -7.579 -21.406 1.00 94.19 75 GLU A CA 1
ATOM 621 C C . GLU A 1 75 ? 10.254 -6.656 -22.266 1.00 94.19 75 GLU A C 1
ATOM 623 O O . GLU A 1 75 ? 10.150 -5.457 -22.013 1.00 94.19 75 GLU A O 1
ATOM 628 N N . ARG A 1 76 ? 9.514 -7.215 -23.233 1.00 95.62 76 ARG A N 1
ATOM 629 C CA . ARG A 1 76 ? 8.583 -6.449 -24.074 1.00 95.62 76 ARG A CA 1
ATOM 630 C C . ARG A 1 76 ? 7.547 -5.651 -23.274 1.00 95.62 76 ARG A C 1
ATOM 632 O O . ARG A 1 76 ? 7.204 -4.555 -23.691 1.00 95.62 76 ARG A O 1
ATOM 639 N N . TYR A 1 77 ? 7.073 -6.155 -22.127 1.00 95.06 77 TYR A N 1
ATOM 640 C CA . TYR A 1 77 ? 6.074 -5.439 -21.321 1.00 95.06 77 TYR A CA 1
ATOM 641 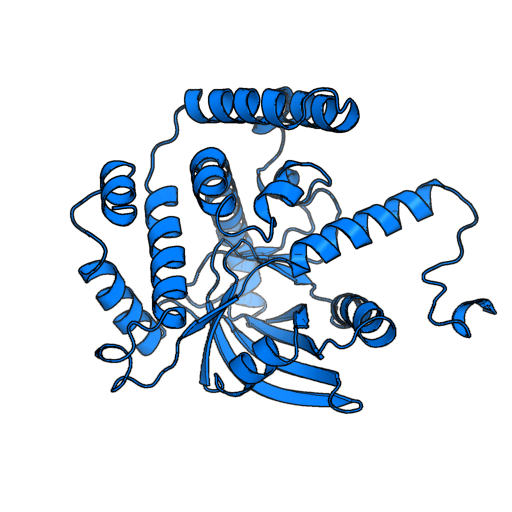C C . TYR A 1 77 ? 6.667 -4.191 -20.664 1.00 95.06 77 TYR A C 1
ATOM 643 O O . TYR A 1 77 ? 5.973 -3.182 -20.538 1.00 95.06 77 TYR A O 1
ATOM 651 N N . PHE A 1 78 ? 7.948 -4.246 -20.284 1.00 95.75 78 PHE A N 1
ATOM 652 C CA . PHE A 1 78 ? 8.686 -3.079 -19.814 1.00 95.75 78 PHE A CA 1
ATOM 653 C C . PHE A 1 78 ? 8.804 -2.047 -20.941 1.00 95.75 78 PHE A C 1
ATOM 655 O O . PHE A 1 78 ? 8.364 -0.912 -20.780 1.00 95.75 78 PHE A O 1
ATOM 662 N N . ASN A 1 79 ? 9.278 -2.463 -22.118 1.00 95.88 79 ASN A N 1
ATOM 663 C CA . ASN A 1 79 ? 9.445 -1.577 -23.275 1.00 95.88 79 ASN A CA 1
ATOM 664 C C . ASN A 1 79 ? 8.116 -0.955 -23.742 1.00 95.88 79 ASN A C 1
ATOM 666 O O . ASN A 1 79 ? 8.050 0.241 -24.032 1.00 95.88 79 ASN A O 1
ATOM 670 N N . ASP A 1 80 ? 7.030 -1.731 -23.749 1.00 95.19 80 ASP A N 1
ATOM 671 C CA . ASP A 1 80 ? 5.683 -1.246 -24.061 1.00 95.19 80 ASP A CA 1
ATOM 672 C C . ASP A 1 80 ? 5.197 -0.207 -23.042 1.00 95.19 80 ASP A C 1
ATOM 674 O O . ASP A 1 80 ? 4.519 0.761 -23.409 1.00 95.19 80 ASP A O 1
ATOM 678 N N . PHE A 1 81 ? 5.535 -0.385 -21.761 1.00 94.69 81 PHE A N 1
ATOM 679 C CA . PHE A 1 81 ? 5.229 0.585 -20.716 1.00 94.69 81 PHE A CA 1
ATOM 680 C C . PHE A 1 81 ? 6.035 1.877 -20.889 1.00 94.69 81 PHE A C 1
ATOM 682 O O . PHE A 1 81 ? 5.441 2.955 -20.843 1.00 94.69 81 PHE A O 1
ATOM 689 N N . ILE A 1 82 ? 7.337 1.793 -21.185 1.00 95.25 82 ILE A N 1
ATOM 690 C CA . ILE A 1 82 ? 8.169 2.968 -21.491 1.00 95.25 82 ILE A CA 1
ATOM 691 C C . ILE A 1 82 ? 7.611 3.730 -22.699 1.00 95.25 82 ILE A C 1
ATOM 693 O O . ILE A 1 82 ? 7.389 4.941 -22.626 1.00 95.25 82 ILE A O 1
ATOM 697 N N . ALA A 1 83 ? 7.295 3.029 -23.791 1.00 94.75 83 ALA A N 1
ATOM 698 C CA . ALA A 1 83 ? 6.714 3.631 -24.989 1.00 94.75 83 ALA A CA 1
ATOM 699 C C . ALA A 1 83 ? 5.355 4.296 -24.709 1.00 94.75 83 ALA A C 1
ATOM 701 O O . ALA A 1 83 ? 5.061 5.374 -25.234 1.00 94.75 83 ALA A O 1
ATOM 702 N N . TYR A 1 84 ? 4.523 3.676 -23.867 1.00 92.88 84 TYR A N 1
ATOM 703 C CA . TYR A 1 84 ? 3.271 4.269 -23.406 1.00 92.88 84 TYR A CA 1
ATOM 704 C C . TYR A 1 84 ? 3.515 5.554 -22.604 1.00 92.88 84 TYR A C 1
ATOM 706 O O . TYR A 1 84 ? 2.919 6.584 -22.918 1.00 92.88 84 TYR A O 1
ATOM 714 N N . CYS A 1 85 ? 4.405 5.515 -21.611 1.00 91.25 85 CYS A N 1
ATOM 715 C CA . CYS A 1 85 ? 4.751 6.660 -20.771 1.00 91.25 85 CYS A CA 1
ATOM 716 C C . CYS A 1 85 ? 5.321 7.822 -21.591 1.00 91.25 85 CYS A C 1
ATOM 718 O O . CYS A 1 85 ? 4.889 8.959 -21.417 1.00 91.25 85 CYS A O 1
ATOM 720 N N . SER A 1 86 ? 6.205 7.5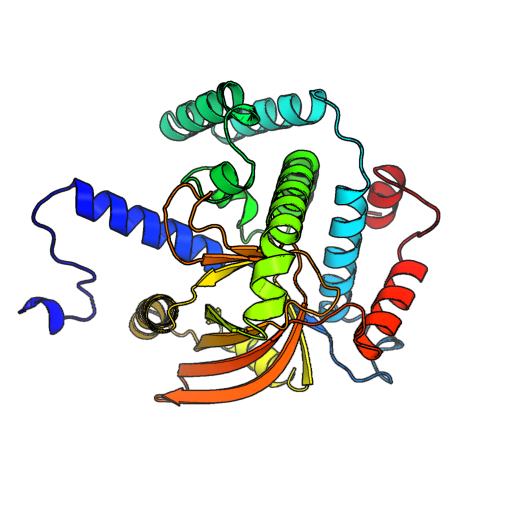38 -22.549 1.00 91.56 86 SER A N 1
ATOM 721 C CA . SER A 1 86 ? 6.766 8.540 -23.461 1.00 91.56 86 SER A CA 1
ATOM 722 C C . SER A 1 86 ? 5.667 9.292 -24.225 1.00 91.56 86 SER A C 1
ATOM 724 O O . SER A 1 86 ? 5.652 10.523 -24.257 1.00 91.56 86 SER A O 1
ATOM 726 N N . ARG A 1 87 ? 4.668 8.571 -24.758 1.00 91.56 87 ARG A N 1
ATOM 727 C CA . ARG A 1 87 ? 3.506 9.184 -25.428 1.00 91.56 87 ARG A CA 1
ATOM 728 C C . ARG A 1 87 ? 2.600 9.937 -24.457 1.00 91.56 87 ARG A C 1
ATOM 730 O O . ARG A 1 87 ? 2.077 10.988 -24.810 1.00 91.56 87 ARG A O 1
ATOM 737 N N . PHE A 1 88 ? 2.396 9.389 -23.260 1.00 88.19 88 PHE A N 1
ATOM 738 C CA . PHE A 1 88 ? 1.514 9.958 -22.245 1.00 88.19 88 PHE A CA 1
ATOM 739 C C . PHE A 1 88 ? 2.044 11.290 -21.693 1.00 88.19 88 PHE A C 1
ATOM 741 O O . PHE A 1 88 ? 1.267 12.226 -21.522 1.00 88.19 88 PHE A O 1
ATOM 748 N N . PHE A 1 89 ? 3.353 11.405 -21.453 1.00 86.44 89 PHE A N 1
ATOM 749 C CA . PHE A 1 89 ? 3.962 12.636 -20.937 1.00 86.44 89 PHE A CA 1
ATOM 750 C C . PHE A 1 89 ? 4.174 13.712 -22.007 1.00 86.44 89 PHE A C 1
ATOM 752 O O . PHE A 1 89 ? 4.311 14.890 -21.663 1.00 86.44 89 PHE A O 1
ATOM 759 N N . GLY A 1 90 ? 4.169 13.342 -23.292 1.00 84.94 90 GLY A N 1
ATOM 760 C CA . GLY A 1 90 ? 4.319 14.280 -24.401 1.00 84.94 90 GLY A CA 1
ATOM 761 C C . GLY A 1 90 ? 5.597 15.109 -24.260 1.00 84.94 90 GLY A C 1
ATOM 762 O O . GLY A 1 90 ? 6.687 14.557 -24.209 1.00 84.94 90 GLY A O 1
ATOM 763 N N . ASN A 1 91 ? 5.456 16.434 -24.156 1.00 84.44 91 ASN A N 1
ATOM 764 C CA . ASN A 1 91 ? 6.583 17.369 -24.048 1.00 84.44 91 ASN A CA 1
ATOM 765 C C . ASN A 1 91 ? 6.905 17.796 -22.604 1.00 84.44 91 ASN A C 1
ATOM 767 O O . ASN A 1 91 ? 7.541 18.831 -22.423 1.00 84.44 91 ASN A O 1
ATOM 771 N N . ASN A 1 92 ? 6.451 17.077 -21.570 1.00 86.62 92 ASN A N 1
ATOM 772 C CA . ASN A 1 92 ? 6.821 17.400 -20.189 1.00 86.62 92 ASN A CA 1
ATOM 773 C C . ASN A 1 92 ? 8.289 16.999 -19.923 1.00 86.62 92 ASN A C 1
ATOM 775 O O . ASN A 1 92 ? 8.563 15.808 -19.753 1.00 86.62 92 ASN A O 1
ATOM 779 N N . PRO A 1 93 ? 9.242 17.952 -19.849 1.00 85.56 93 PRO A N 1
ATOM 780 C CA . PRO A 1 93 ? 10.665 17.623 -19.799 1.00 85.56 93 PRO A CA 1
ATOM 781 C C . PRO A 1 93 ? 11.061 16.926 -18.492 1.00 85.56 93 PRO A C 1
ATOM 783 O O . PRO A 1 93 ? 11.961 16.092 -18.499 1.00 85.56 93 PRO A O 1
ATOM 786 N N . ILE A 1 94 ? 10.371 17.232 -17.386 1.00 85.00 94 ILE A N 1
ATOM 787 C CA . ILE A 1 94 ? 10.647 16.640 -16.072 1.00 85.00 94 ILE A CA 1
ATOM 788 C C . ILE A 1 94 ? 10.270 15.158 -16.084 1.00 85.00 94 ILE A C 1
ATOM 790 O O . ILE A 1 94 ? 11.065 14.317 -15.674 1.00 85.00 94 ILE A O 1
ATOM 794 N N . GLU A 1 95 ? 9.084 14.820 -16.593 1.00 85.81 95 GLU A N 1
ATOM 795 C CA . GLU A 1 95 ? 8.644 13.420 -16.622 1.00 85.81 95 GLU A CA 1
ATOM 796 C C . GLU A 1 95 ? 9.377 12.595 -17.679 1.00 85.81 95 GLU A C 1
ATOM 798 O O . GLU A 1 95 ? 9.636 11.418 -17.452 1.00 85.81 95 GLU A O 1
ATOM 803 N N . ILE A 1 96 ? 9.800 13.205 -18.791 1.00 89.00 96 ILE A N 1
ATOM 804 C CA . ILE A 1 96 ? 10.686 12.545 -19.761 1.00 89.00 96 ILE A CA 1
ATOM 805 C C . ILE A 1 96 ? 12.051 12.230 -19.134 1.00 89.00 96 ILE A C 1
ATOM 807 O O . ILE A 1 96 ? 12.590 11.144 -19.352 1.00 89.00 96 ILE A O 1
ATOM 811 N N . GLN A 1 97 ? 12.610 13.147 -18.340 1.00 90.31 97 GLN A N 1
ATOM 812 C CA . GLN A 1 97 ? 13.851 12.890 -17.612 1.00 90.31 97 GLN A CA 1
ATOM 813 C C . GLN A 1 97 ? 13.676 11.759 -16.588 1.00 90.31 97 GLN A C 1
ATOM 815 O O . GLN A 1 97 ? 14.484 10.833 -16.572 1.00 90.31 97 GLN A O 1
ATOM 820 N N . ASN A 1 98 ? 12.605 11.791 -15.786 1.00 89.69 98 ASN A N 1
ATOM 821 C CA . ASN A 1 98 ? 12.297 10.729 -14.822 1.00 89.69 98 ASN A CA 1
ATOM 822 C C . ASN A 1 98 ? 12.100 9.369 -15.512 1.00 89.69 98 ASN A C 1
ATOM 824 O O . ASN A 1 98 ? 12.566 8.348 -15.012 1.00 89.69 98 ASN A O 1
ATOM 828 N N . LEU A 1 99 ? 11.424 9.348 -16.665 1.00 93.56 99 LEU A N 1
ATOM 829 C CA . LEU A 1 99 ? 11.222 8.140 -17.464 1.00 93.56 99 LEU A CA 1
ATOM 830 C C . LEU A 1 99 ? 12.546 7.592 -18.000 1.00 93.56 99 LEU A C 1
ATOM 832 O O . LEU A 1 99 ? 12.765 6.388 -17.940 1.00 93.56 99 LEU A O 1
ATOM 836 N N . SER A 1 100 ? 13.431 8.470 -18.476 1.00 93.44 100 SER A N 1
ATOM 837 C CA . SER A 1 100 ? 14.745 8.074 -18.995 1.00 93.44 100 SER A CA 1
ATOM 838 C C . SER A 1 100 ? 15.618 7.472 -17.891 1.00 93.44 100 SER A C 1
ATOM 840 O O . SER A 1 100 ? 16.301 6.476 -18.114 1.00 93.44 100 SER A O 1
ATOM 842 N N . GLN A 1 101 ? 15.566 8.046 -16.684 1.00 93.94 101 GLN A N 1
ATOM 843 C CA . GLN A 1 101 ? 16.233 7.485 -15.512 1.00 93.94 101 GLN A CA 1
ATOM 844 C C . GLN A 1 101 ? 15.653 6.111 -15.156 1.00 93.94 101 GLN A C 1
ATOM 846 O O . GLN A 1 101 ? 16.403 5.157 -14.968 1.00 93.94 101 GLN A O 1
ATOM 851 N N . PHE A 1 102 ? 14.322 5.992 -15.108 1.00 94.81 102 PHE A N 1
ATOM 852 C CA . PHE A 1 102 ? 13.652 4.720 -14.846 1.00 94.81 102 PHE A CA 1
ATOM 853 C C . PHE A 1 102 ? 14.062 3.646 -15.856 1.00 94.81 102 PHE A C 1
ATOM 855 O O . PHE A 1 102 ? 14.426 2.552 -15.450 1.00 94.81 102 PHE A O 1
ATOM 862 N N . GLU A 1 103 ? 14.080 3.961 -17.152 1.00 95.69 103 GLU A N 1
ATOM 863 C CA . GLU A 1 103 ? 14.486 3.034 -18.214 1.00 95.69 103 GLU A CA 1
ATOM 864 C C . GLU A 1 103 ? 15.928 2.521 -18.043 1.00 95.69 103 GLU A C 1
ATOM 866 O O . GLU A 1 103 ? 16.179 1.325 -18.169 1.00 95.69 103 GLU A O 1
ATOM 871 N N . GLN A 1 104 ? 16.874 3.406 -17.715 1.00 96.12 104 GLN A N 1
ATOM 872 C CA . GLN A 1 104 ? 18.302 3.070 -17.626 1.00 96.12 104 GLN A CA 1
ATOM 873 C C . GLN A 1 104 ? 18.692 2.397 -16.304 1.00 96.12 104 GLN A C 1
ATOM 875 O O . GLN A 1 104 ? 19.599 1.559 -16.259 1.00 96.12 104 GLN A O 1
ATOM 880 N N . GLU A 1 105 ? 18.034 2.782 -15.213 1.00 96.19 105 GLU A N 1
ATOM 881 C CA . GLU A 1 105 ? 18.422 2.407 -13.853 1.00 96.19 105 GLU A CA 1
ATOM 882 C C . GLU A 1 105 ? 17.463 1.389 -13.224 1.00 96.19 105 GLU A C 1
ATOM 884 O O . GLU A 1 105 ? 17.684 0.995 -12.078 1.00 96.19 105 GLU A O 1
ATOM 889 N N . TYR A 1 106 ? 16.420 0.927 -13.936 1.00 95.69 106 TYR A N 1
ATOM 890 C CA . TYR A 1 106 ? 15.358 0.086 -13.363 1.00 95.69 106 TYR A CA 1
ATOM 891 C C . TYR A 1 106 ? 15.902 -1.068 -12.514 1.00 95.69 106 TYR A C 1
ATOM 893 O O . TYR A 1 106 ? 15.507 -1.232 -11.363 1.00 95.69 106 TYR A O 1
ATOM 901 N N . HIS A 1 107 ? 16.865 -1.816 -13.057 1.00 94.69 107 HIS A N 1
ATOM 902 C CA . HIS A 1 107 ? 17.471 -2.978 -12.404 1.00 94.69 107 HIS A CA 1
ATOM 903 C C . HIS A 1 107 ? 18.617 -2.643 -11.435 1.00 94.69 107 HIS A C 1
ATOM 905 O O . HIS A 1 107 ? 19.110 -3.533 -10.745 1.00 94.69 107 HIS A O 1
ATOM 911 N N . GLN A 1 108 ? 19.055 -1.384 -11.376 1.00 96.31 108 GLN A N 1
ATOM 912 C CA . GLN A 1 108 ? 20.102 -0.921 -10.458 1.00 96.31 108 GLN A CA 1
ATOM 913 C C . GLN A 1 108 ? 19.544 -0.635 -9.055 1.00 96.31 108 GLN A C 1
ATOM 915 O O . GLN A 1 108 ? 20.290 -0.623 -8.074 1.00 96.31 108 GLN A O 1
ATOM 920 N N . HIS A 1 109 ? 18.226 -0.449 -8.949 1.00 95.31 109 HIS A N 1
ATOM 921 C CA . HIS A 1 109 ? 17.520 -0.213 -7.698 1.00 95.31 109 HIS A CA 1
ATOM 922 C C . HIS A 1 109 ? 16.415 -1.253 -7.468 1.00 95.31 109 HIS A C 1
ATOM 924 O O . HIS A 1 109 ? 15.800 -1.737 -8.417 1.00 95.31 109 HIS A O 1
ATOM 930 N N . PRO A 1 110 ? 16.120 -1.612 -6.206 1.00 96.19 110 PRO A N 1
ATOM 931 C CA . PRO A 1 110 ? 15.018 -2.517 -5.915 1.00 96.19 110 PRO A CA 1
ATOM 932 C C . PRO A 1 110 ? 13.665 -1.849 -6.233 1.00 96.19 110 PRO A C 1
ATOM 934 O O . PRO A 1 110 ? 13.520 -0.641 -6.035 1.00 96.19 110 PRO A O 1
ATOM 937 N N . PRO A 1 111 ? 12.629 -2.606 -6.633 1.00 96.25 111 PRO A N 1
ATOM 938 C CA . PRO A 1 111 ? 11.295 -2.064 -6.913 1.00 96.25 111 PRO A CA 1
ATOM 939 C C . PRO A 1 111 ? 10.695 -1.183 -5.802 1.00 96.25 111 PRO A C 1
ATOM 941 O O . PRO A 1 111 ? 10.031 -0.192 -6.100 1.00 96.25 111 PRO A O 1
ATOM 944 N N . ILE A 1 112 ? 10.952 -1.490 -4.521 1.00 95.69 112 ILE A N 1
ATOM 945 C CA . ILE A 1 112 ? 10.523 -0.652 -3.381 1.00 95.69 112 ILE A CA 1
ATOM 946 C C . ILE A 1 112 ? 11.097 0.771 -3.470 1.00 95.69 112 ILE A C 1
ATOM 948 O O . ILE A 1 112 ? 10.415 1.742 -3.132 1.00 95.69 112 ILE A O 1
ATOM 952 N N . TRP A 1 113 ? 12.338 0.913 -3.938 1.00 94.81 113 TRP A N 1
ATOM 953 C CA . TRP A 1 113 ? 12.968 2.217 -4.124 1.00 94.81 113 TRP A CA 1
ATOM 954 C C . TRP A 1 113 ? 12.230 3.018 -5.196 1.00 94.81 113 TRP A C 1
ATOM 956 O O . TRP A 1 113 ? 11.846 4.152 -4.939 1.00 94.81 113 TRP A O 1
ATOM 966 N N . TRP A 1 114 ? 11.913 2.400 -6.339 1.00 93.69 114 TRP A N 1
ATOM 967 C CA . TRP A 1 114 ? 11.131 3.039 -7.404 1.00 93.69 114 TRP A CA 1
ATOM 968 C C . TRP A 1 114 ? 9.711 3.404 -6.970 1.00 93.69 114 TRP A C 1
ATOM 970 O O . TRP A 1 114 ? 9.211 4.466 -7.329 1.00 93.69 114 TRP A O 1
ATOM 980 N N . TYR A 1 115 ? 9.068 2.559 -6.161 1.00 91.31 115 TYR A N 1
ATOM 981 C CA . TYR A 1 115 ? 7.736 2.836 -5.621 1.00 91.31 115 TYR A CA 1
ATOM 982 C C . TYR A 1 115 ? 7.721 4.036 -4.661 1.00 91.31 115 TYR A C 1
ATOM 984 O O . TYR A 1 115 ? 6.739 4.771 -4.606 1.00 91.31 115 TYR A O 1
ATOM 992 N N . THR A 1 116 ? 8.805 4.238 -3.911 1.00 89.56 116 THR A N 1
ATOM 993 C CA . THR A 1 116 ? 8.953 5.360 -2.967 1.00 89.56 116 THR A CA 1
ATOM 994 C C . THR A 1 116 ? 9.670 6.568 -3.566 1.00 89.56 116 THR A C 1
ATOM 996 O O . THR A 1 116 ? 9.776 7.605 -2.913 1.00 89.56 116 THR A O 1
ATOM 999 N N . HIS A 1 117 ? 10.156 6.457 -4.803 1.00 87.62 117 HIS A N 1
ATOM 1000 C CA . HIS A 1 117 ? 10.753 7.564 -5.527 1.00 87.62 117 HIS A CA 1
ATOM 1001 C C . HIS A 1 117 ? 9.658 8.566 -5.932 1.00 87.62 117 HIS A C 1
ATOM 1003 O O . HIS A 1 117 ? 8.639 8.172 -6.517 1.00 87.62 117 HIS A O 1
ATOM 1009 N N . PRO A 1 118 ? 9.843 9.871 -5.669 1.00 79.06 118 PRO A N 1
ATOM 1010 C CA . PRO A 1 118 ? 8.902 10.888 -6.111 1.00 79.06 118 PRO A CA 1
ATOM 1011 C C . PRO A 1 118 ? 8.931 10.972 -7.640 1.00 79.06 118 PRO A C 1
ATOM 1013 O O . PRO A 1 118 ? 9.988 11.187 -8.233 1.00 79.06 118 PRO A O 1
ATOM 1016 N N . GLY A 1 119 ? 7.790 10.802 -8.302 1.00 80.31 119 GLY A N 1
ATOM 1017 C CA . GLY A 1 119 ? 7.722 10.893 -9.760 1.00 80.31 119 GLY A CA 1
ATOM 1018 C C . GLY A 1 119 ? 6.520 10.181 -10.356 1.00 80.31 119 GLY A C 1
ATOM 1019 O O . GLY A 1 119 ? 5.552 9.855 -9.662 1.00 80.31 119 GLY A O 1
ATOM 1020 N N . PHE A 1 120 ? 6.580 9.936 -11.663 1.00 84.62 120 PHE A N 1
ATOM 1021 C CA . PHE A 1 120 ? 5.441 9.391 -12.385 1.00 84.62 120 PHE A CA 1
ATOM 1022 C C . PHE A 1 120 ? 5.001 8.010 -11.897 1.00 84.62 120 PHE A C 1
ATOM 1024 O O . PHE A 1 120 ? 3.805 7.748 -11.876 1.00 84.62 120 PHE A O 1
ATOM 1031 N N . LEU A 1 121 ? 5.922 7.127 -11.498 1.00 86.75 121 LEU A N 1
ATOM 1032 C CA . LEU A 1 121 ? 5.589 5.730 -11.212 1.00 86.75 121 LEU A CA 1
ATOM 1033 C C . LEU A 1 121 ? 4.668 5.599 -9.990 1.00 86.75 121 LEU A C 1
ATOM 1035 O O . LEU A 1 121 ? 3.599 4.993 -10.074 1.00 86.75 121 LEU A O 1
ATOM 1039 N N . SER A 1 122 ? 5.043 6.238 -8.880 1.00 79.00 122 SER A N 1
ATOM 1040 C CA . SER A 1 122 ? 4.233 6.331 -7.660 1.00 79.00 122 SER A CA 1
ATOM 1041 C C . SER A 1 122 ? 2.939 7.118 -7.896 1.00 79.00 122 SER A C 1
ATOM 1043 O O . SER A 1 122 ? 1.868 6.705 -7.440 1.00 79.00 122 SER A O 1
ATOM 1045 N N . SER A 1 123 ? 3.006 8.183 -8.702 1.00 80.38 123 SER A N 1
ATOM 1046 C CA . SER A 1 123 ? 1.837 8.973 -9.104 1.00 80.38 123 SER A CA 1
ATOM 1047 C C . SER A 1 123 ? 0.823 8.159 -9.905 1.00 80.38 123 SER A C 1
ATOM 1049 O O . SER A 1 123 ? -0.377 8.299 -9.685 1.00 80.38 123 SER A O 1
ATOM 1051 N N . MET A 1 124 ? 1.289 7.330 -10.840 1.00 84.44 124 MET A N 1
ATOM 1052 C CA . MET A 1 124 ? 0.482 6.487 -11.725 1.00 84.44 124 MET A CA 1
ATOM 1053 C C . MET A 1 124 ? -0.150 5.322 -10.965 1.00 84.44 124 MET A C 1
ATOM 1055 O O . MET A 1 124 ? -1.340 5.060 -11.143 1.00 84.44 124 MET A O 1
ATOM 1059 N N . MET A 1 125 ? 0.606 4.688 -10.062 1.00 81.06 125 MET A N 1
ATOM 1060 C CA . MET A 1 125 ? 0.099 3.620 -9.196 1.00 81.06 125 MET A CA 1
ATOM 1061 C C . MET A 1 125 ? -1.045 4.093 -8.299 1.00 81.06 125 MET A C 1
ATOM 1063 O O . MET A 1 125 ? -1.998 3.350 -8.090 1.00 81.06 125 MET A O 1
ATOM 1067 N N . ASN A 1 126 ? -0.974 5.319 -7.779 1.00 74.25 126 ASN A N 1
ATOM 1068 C CA . ASN A 1 126 ? -1.937 5.846 -6.809 1.00 74.25 126 ASN A CA 1
ATOM 1069 C C . ASN A 1 126 ? -3.068 6.687 -7.433 1.00 74.25 126 ASN A C 1
ATOM 1071 O O . ASN A 1 126 ? -3.796 7.371 -6.715 1.00 74.25 126 ASN A O 1
ATOM 1075 N N . GLN A 1 127 ? -3.252 6.650 -8.760 1.00 71.56 127 GLN A N 1
ATOM 1076 C CA . GLN A 1 127 ? -4.282 7.458 -9.425 1.00 71.56 127 GLN A CA 1
ATOM 1077 C C . GLN A 1 127 ? -5.713 7.097 -8.968 1.00 71.56 127 GLN A C 1
ATOM 1079 O O . GLN A 1 127 ? -6.060 5.915 -8.902 1.00 71.56 127 GLN A O 1
ATOM 1084 N N . PRO A 1 128 ? -6.605 8.086 -8.745 1.00 54.31 128 PRO A N 1
ATOM 1085 C CA . PRO A 1 128 ? -7.992 7.860 -8.324 1.00 54.31 128 PRO A CA 1
ATOM 1086 C C . PRO A 1 128 ? -8.939 7.439 -9.465 1.00 54.31 128 PRO A C 1
ATOM 1088 O O . PRO A 1 128 ? -9.967 6.821 -9.202 1.00 54.31 128 PRO A O 1
ATOM 1091 N N . SER A 1 129 ? -8.595 7.692 -10.733 1.00 52.59 129 SER A N 1
ATOM 1092 C CA . SER A 1 129 ? -9.461 7.447 -11.905 1.00 52.59 129 SER A CA 1
ATOM 1093 C C . SER A 1 129 ? -9.706 5.954 -12.197 1.00 52.59 129 SER A C 1
ATOM 1095 O O . SER A 1 129 ? -8.843 5.261 -12.730 1.00 52.59 129 SER A O 1
ATOM 1097 N N . HIS A 1 130 ? -10.905 5.448 -11.886 1.00 50.53 130 HIS A N 1
ATOM 1098 C CA . HIS A 1 130 ? -11.262 4.024 -12.003 1.00 50.53 130 HIS A CA 1
ATOM 1099 C C . HIS A 1 130 ? -11.234 3.444 -13.435 1.00 50.53 130 HIS A C 1
ATOM 1101 O O . HIS A 1 130 ? -10.864 2.284 -13.589 1.00 50.53 130 HIS A O 1
ATOM 1107 N N . MET A 1 131 ? -11.556 4.212 -14.489 1.00 39.78 131 MET A N 1
ATOM 1108 C CA . MET A 1 131 ? -11.506 3.698 -15.877 1.00 39.78 131 MET A CA 1
ATOM 1109 C C . MET A 1 131 ? -10.088 3.679 -16.467 1.00 39.78 131 MET A C 1
ATOM 1111 O O . MET A 1 131 ? -9.765 2.780 -17.240 1.00 39.78 131 MET A O 1
ATOM 1115 N N . MET A 1 132 ? -9.215 4.624 -16.090 1.00 51.44 132 MET A N 1
ATOM 1116 C CA . MET A 1 132 ? -7.795 4.573 -16.482 1.00 51.44 132 MET A CA 1
ATOM 1117 C C . MET A 1 132 ? -7.014 3.543 -15.660 1.00 51.44 132 MET A C 1
ATOM 1119 O O . MET A 1 132 ? -6.045 2.979 -16.168 1.00 51.44 132 MET A O 1
ATOM 1123 N N . LYS A 1 133 ? -7.455 3.260 -14.425 1.00 66.62 133 LYS A N 1
ATOM 1124 C CA . LYS A 1 133 ? -6.781 2.341 -13.503 1.00 66.62 133 LYS A CA 1
ATOM 1125 C C . LYS A 1 133 ? -6.589 0.947 -14.077 1.00 66.62 133 LYS A C 1
ATOM 1127 O O . LYS A 1 133 ? -5.479 0.456 -13.999 1.00 66.62 133 LYS A O 1
ATOM 1132 N N . LEU A 1 134 ? -7.596 0.315 -14.681 1.00 76.25 134 LEU A N 1
ATOM 1133 C CA . LEU A 1 134 ? -7.440 -1.076 -15.123 1.00 76.25 134 LEU A CA 1
ATOM 1134 C C . LEU A 1 134 ? -6.390 -1.229 -16.235 1.00 76.25 134 LEU A C 1
ATOM 1136 O O . LEU A 1 134 ? -5.460 -2.016 -16.094 1.00 76.25 134 LEU A O 1
ATOM 1140 N N . ASN A 1 135 ? -6.510 -0.459 -17.320 1.00 82.19 135 ASN A N 1
ATOM 1141 C CA . ASN A 1 135 ? -5.548 -0.511 -18.426 1.00 82.19 135 ASN A CA 1
ATOM 1142 C C . ASN A 1 135 ? -4.129 -0.185 -17.950 1.00 82.19 135 ASN A C 1
ATOM 1144 O O . ASN A 1 135 ? -3.165 -0.801 -18.401 1.00 82.19 135 ASN A O 1
ATOM 1148 N N . LEU A 1 136 ? -4.004 0.776 -17.034 1.00 85.31 136 LEU A N 1
ATOM 1149 C CA . LEU A 1 136 ? -2.725 1.143 -16.451 1.00 85.31 136 LEU A CA 1
ATOM 1150 C C . LEU A 1 136 ? -2.173 0.041 -15.539 1.00 85.31 136 LEU A C 1
ATOM 1152 O O . LEU A 1 136 ? -1.023 -0.338 -15.699 1.00 85.31 136 LEU A O 1
ATOM 1156 N N . VAL A 1 137 ? -2.993 -0.531 -14.658 1.00 87.38 137 VAL A N 1
ATOM 1157 C CA . VAL A 1 137 ? -2.644 -1.656 -13.776 1.00 87.38 137 VAL A CA 1
ATOM 1158 C C . VAL A 1 137 ? -2.172 -2.863 -14.587 1.00 87.38 137 VAL A C 1
ATOM 1160 O O . VAL A 1 137 ? -1.179 -3.484 -14.227 1.00 87.38 137 VAL A O 1
ATOM 1163 N N . ILE A 1 138 ? -2.819 -3.158 -15.718 1.00 89.56 138 ILE A N 1
ATOM 1164 C CA . ILE A 1 138 ? -2.401 -4.233 -16.625 1.00 89.56 138 ILE A CA 1
ATOM 1165 C C . ILE A 1 138 ? -1.032 -3.926 -17.248 1.00 89.56 138 ILE A C 1
ATOM 1167 O O . ILE A 1 138 ? -0.152 -4.785 -17.247 1.00 89.56 138 ILE A O 1
ATOM 1171 N N . ARG A 1 139 ? -0.813 -2.697 -17.740 1.00 91.69 139 ARG A N 1
ATOM 1172 C CA . ARG A 1 139 ? 0.486 -2.270 -18.301 1.00 91.69 139 ARG A CA 1
ATOM 1173 C C . ARG A 1 139 ? 1.601 -2.264 -17.257 1.00 91.69 139 ARG A C 1
ATOM 1175 O O . ARG A 1 139 ? 2.731 -2.614 -17.567 1.00 91.69 139 ARG A O 1
ATOM 1182 N N . MET A 1 140 ? 1.269 -1.902 -16.022 1.00 92.31 140 MET A N 1
ATOM 1183 C CA . MET A 1 140 ? 2.173 -1.911 -14.873 1.00 92.31 140 MET A CA 1
ATOM 1184 C C . MET A 1 140 ? 2.278 -3.291 -14.215 1.00 92.31 140 MET A C 1
ATOM 1186 O O . MET A 1 140 ? 2.943 -3.422 -13.192 1.00 92.31 140 MET A O 1
ATOM 1190 N N . GLY A 1 141 ? 1.654 -4.328 -14.784 1.00 93.56 141 GLY A N 1
ATOM 1191 C CA . GLY A 1 141 ? 1.608 -5.666 -14.203 1.00 93.56 141 GLY A CA 1
ATOM 1192 C C . GLY A 1 141 ? 2.992 -6.246 -13.900 1.00 93.56 141 GLY A C 1
ATOM 1193 O O . GLY A 1 141 ? 3.170 -6.862 -12.848 1.00 93.56 141 GLY A O 1
ATOM 1194 N N . PHE A 1 142 ? 3.985 -5.980 -14.761 1.00 95.69 142 PHE A N 1
ATOM 1195 C CA . PHE A 1 142 ? 5.378 -6.377 -14.523 1.00 95.69 142 PHE A CA 1
ATOM 1196 C C . PHE A 1 142 ? 5.923 -5.728 -13.241 1.00 95.69 142 PHE A C 1
ATOM 1198 O O . PHE A 1 142 ? 6.410 -6.427 -12.358 1.00 95.69 142 PHE A O 1
ATOM 1205 N N . PHE A 1 143 ? 5.739 -4.412 -13.085 1.00 95.69 143 PHE A N 1
ATOM 1206 C CA . PHE A 1 143 ? 6.222 -3.665 -11.928 1.00 95.69 143 PHE A CA 1
ATOM 1207 C C . PHE A 1 143 ? 5.476 -4.059 -10.652 1.00 95.69 143 PHE A C 1
ATOM 1209 O O . PHE A 1 143 ? 6.087 -4.210 -9.601 1.00 95.69 143 PHE A O 1
ATOM 1216 N N . ILE A 1 144 ? 4.160 -4.285 -10.734 1.00 94.69 144 ILE A N 1
ATOM 1217 C CA . ILE A 1 144 ? 3.345 -4.776 -9.612 1.00 94.69 144 ILE A CA 1
ATOM 1218 C C . ILE A 1 144 ? 3.882 -6.122 -9.118 1.00 94.69 144 ILE A C 1
ATOM 1220 O O . ILE A 1 144 ? 4.021 -6.326 -7.909 1.00 94.69 144 ILE A O 1
ATOM 1224 N N . ARG A 1 145 ? 4.206 -7.036 -10.040 1.00 95.94 145 ARG A N 1
ATOM 1225 C CA . ARG A 1 145 ? 4.785 -8.339 -9.705 1.00 95.94 145 ARG A CA 1
ATOM 1226 C C . ARG A 1 145 ? 6.183 -8.199 -9.108 1.00 95.94 145 ARG A C 1
ATOM 1228 O O . ARG A 1 145 ? 6.453 -8.819 -8.080 1.00 95.94 145 ARG A O 1
ATOM 1235 N N . ASP A 1 146 ? 7.037 -7.365 -9.690 1.00 97.00 146 ASP A N 1
ATOM 1236 C CA . ASP A 1 146 ? 8.391 -7.117 -9.189 1.00 97.00 146 ASP A CA 1
ATOM 1237 C C . ASP A 1 146 ? 8.369 -6.493 -7.787 1.00 97.00 146 ASP A C 1
ATOM 1239 O O . ASP A 1 146 ? 9.069 -6.960 -6.887 1.00 97.00 146 ASP A O 1
ATOM 1243 N N . LEU A 1 147 ? 7.501 -5.504 -7.558 1.00 96.75 147 LEU A N 1
ATOM 1244 C CA . LEU A 1 147 ? 7.303 -4.870 -6.257 1.00 96.75 147 LEU A CA 1
ATOM 1245 C C . LEU A 1 147 ? 6.756 -5.851 -5.221 1.00 96.75 147 LEU A C 1
ATOM 1247 O O . LEU A 1 147 ? 7.275 -5.916 -4.107 1.00 96.75 147 LEU A O 1
ATOM 1251 N N . HIS A 1 148 ? 5.758 -6.662 -5.580 1.00 96.75 148 HIS A N 1
ATOM 1252 C CA . HIS A 1 148 ? 5.256 -7.722 -4.708 1.00 96.75 148 HIS A CA 1
ATOM 1253 C C . HIS A 1 148 ? 6.365 -8.699 -4.303 1.00 96.75 148 HIS A C 1
ATOM 1255 O O . HIS A 1 148 ? 6.541 -8.964 -3.114 1.00 96.75 148 HIS A O 1
ATOM 1261 N N . ASN A 1 149 ? 7.131 -9.201 -5.275 1.00 97.38 149 ASN A N 1
ATOM 1262 C CA . ASN A 1 149 ? 8.213 -10.151 -5.031 1.00 97.38 149 ASN A CA 1
ATOM 1263 C C . ASN A 1 149 ? 9.317 -9.536 -4.170 1.00 97.38 149 ASN A C 1
ATOM 1265 O O . ASN A 1 149 ? 9.819 -10.192 -3.259 1.00 97.38 149 ASN A O 1
ATOM 1269 N N . ASN A 1 150 ? 9.671 -8.273 -4.414 1.00 97.75 150 ASN A N 1
ATOM 1270 C CA . ASN A 1 150 ? 10.670 -7.573 -3.621 1.00 97.75 150 ASN A CA 1
ATOM 1271 C C . ASN A 1 150 ? 10.208 -7.382 -2.166 1.00 97.75 150 ASN A C 1
ATOM 1273 O O . ASN A 1 150 ? 10.967 -7.689 -1.250 1.00 97.75 150 ASN A O 1
ATOM 1277 N N . ILE A 1 151 ? 8.947 -6.996 -1.933 1.00 97.69 151 ILE A N 1
ATOM 1278 C CA . ILE A 1 151 ? 8.362 -6.943 -0.581 1.00 97.69 151 ILE A CA 1
ATOM 1279 C C . ILE A 1 151 ? 8.377 -8.330 0.068 1.00 97.69 151 ILE A C 1
ATOM 1281 O O . ILE A 1 151 ? 8.776 -8.452 1.221 1.00 97.69 151 ILE A O 1
ATOM 1285 N N . ALA A 1 152 ? 7.991 -9.384 -0.656 1.00 96.50 152 ALA A N 1
ATOM 1286 C CA . ALA A 1 152 ? 7.982 -10.752 -0.137 1.00 96.50 152 ALA A CA 1
ATOM 1287 C C . ALA A 1 152 ? 9.380 -11.246 0.261 1.00 96.50 152 ALA A C 1
ATOM 1289 O O . ALA A 1 152 ? 9.537 -11.871 1.310 1.00 96.50 152 ALA A O 1
ATOM 1290 N N . GLN A 1 153 ? 10.400 -10.924 -0.536 1.00 96.69 153 GLN A N 1
ATOM 1291 C CA . GLN A 1 153 ? 11.791 -11.218 -0.206 1.00 96.69 153 GLN A CA 1
ATOM 1292 C C . GLN A 1 153 ? 12.217 -10.485 1.064 1.00 96.69 153 GLN A C 1
ATOM 1294 O O . GLN A 1 153 ? 12.739 -11.113 1.982 1.00 96.69 153 GLN A O 1
ATOM 1299 N N . VAL A 1 154 ? 11.983 -9.175 1.157 1.00 96.31 154 VAL A N 1
ATOM 1300 C CA . VAL A 1 154 ? 12.358 -8.389 2.344 1.00 96.31 154 VAL A CA 1
ATOM 1301 C C . VAL A 1 154 ? 11.615 -8.887 3.587 1.00 96.31 154 VAL A C 1
ATOM 1303 O O . VAL A 1 154 ? 12.239 -9.101 4.625 1.00 96.31 154 VAL A O 1
ATOM 1306 N N . HIS A 1 155 ? 10.317 -9.170 3.464 1.00 95.06 155 HIS A N 1
ATOM 1307 C CA . HIS A 1 155 ? 9.495 -9.751 4.524 1.00 95.06 155 HIS A CA 1
ATOM 1308 C C . HIS A 1 155 ? 10.096 -11.055 5.065 1.00 95.06 155 HIS A C 1
ATOM 1310 O O . HIS A 1 155 ? 10.239 -11.221 6.277 1.00 95.06 155 HIS A O 1
ATOM 1316 N N . ALA A 1 156 ? 10.503 -11.963 4.171 1.00 94.06 156 ALA A N 1
ATOM 1317 C CA . ALA A 1 156 ? 11.114 -13.234 4.546 1.00 94.06 156 ALA A CA 1
ATOM 1318 C C . ALA A 1 156 ? 12.436 -13.042 5.310 1.00 94.06 156 ALA A C 1
ATOM 1320 O O . ALA A 1 156 ? 12.654 -13.705 6.324 1.00 94.06 156 ALA A O 1
ATOM 1321 N N . HIS A 1 157 ? 13.284 -12.097 4.889 1.00 93.69 157 HIS A N 1
ATOM 1322 C CA . HIS A 1 157 ? 14.523 -11.768 5.608 1.00 93.69 157 HIS A CA 1
ATOM 1323 C C . HIS A 1 157 ? 14.254 -11.162 6.995 1.00 93.69 157 HIS A C 1
ATOM 1325 O O . HIS A 1 157 ? 14.994 -11.422 7.943 1.00 93.69 157 HIS A O 1
ATOM 1331 N N . GLN A 1 158 ? 13.181 -10.382 7.137 1.00 93.12 158 GLN A N 1
ATOM 1332 C CA . GLN A 1 158 ? 12.799 -9.731 8.394 1.00 93.12 158 GLN A CA 1
ATOM 1333 C C . GLN A 1 158 ? 12.021 -10.655 9.348 1.00 93.12 158 GLN A C 1
ATOM 1335 O O . GLN A 1 158 ? 11.840 -10.322 10.520 1.00 93.12 158 GLN A O 1
ATOM 1340 N N . GLN A 1 159 ? 11.606 -11.845 8.898 1.00 87.00 159 GLN A N 1
ATOM 1341 C CA . GLN A 1 159 ? 10.759 -12.757 9.671 1.00 87.00 159 GLN A CA 1
ATOM 1342 C C . GLN A 1 159 ? 11.374 -13.156 11.023 1.00 87.00 159 GLN A C 1
ATOM 1344 O O . GLN A 1 159 ? 10.657 -13.277 12.016 1.00 87.00 159 GLN A O 1
ATOM 1349 N N . ALA A 1 160 ? 12.696 -13.345 11.089 1.00 86.62 160 ALA A N 1
ATOM 1350 C CA . ALA A 1 160 ? 13.378 -13.697 12.336 1.00 86.62 160 ALA A CA 1
ATOM 1351 C C . ALA A 1 160 ? 13.270 -12.583 13.392 1.00 86.62 160 ALA A C 1
ATOM 1353 O O . ALA A 1 160 ? 13.005 -12.873 14.557 1.00 86.62 160 ALA A O 1
ATOM 1354 N N . VAL A 1 161 ? 13.408 -11.320 12.974 1.00 87.19 161 VAL A N 1
ATOM 1355 C CA . VAL A 1 161 ? 13.246 -10.140 13.842 1.00 87.19 161 VAL A CA 1
ATOM 1356 C C . VAL A 1 161 ? 11.802 -10.028 14.320 1.00 87.19 161 VAL A C 1
ATOM 1358 O O . VAL A 1 161 ? 11.534 -9.776 15.490 1.00 87.19 161 VAL A O 1
ATOM 1361 N N . TYR A 1 162 ? 10.846 -10.271 13.430 1.00 85.69 162 TYR A N 1
ATOM 1362 C CA . TYR A 1 162 ? 9.440 -10.178 13.786 1.00 85.69 162 TYR A CA 1
ATOM 1363 C C . TYR A 1 162 ? 8.968 -11.268 14.756 1.00 85.69 162 TYR A C 1
ATOM 1365 O O . TYR A 1 162 ? 8.132 -10.999 15.618 1.00 85.69 162 TYR A O 1
ATOM 1373 N N . LYS A 1 163 ? 9.534 -12.479 14.675 1.00 82.75 163 LYS A N 1
ATOM 1374 C CA . LYS A 1 163 ? 9.242 -13.553 15.638 1.00 82.75 163 LYS A CA 1
ATOM 1375 C C . LYS A 1 163 ? 9.649 -13.196 17.067 1.00 82.75 163 LYS A C 1
ATOM 1377 O O . LYS A 1 163 ? 9.014 -13.680 17.998 1.00 82.75 163 LYS A O 1
ATOM 1382 N N . THR A 1 164 ? 10.690 -12.384 17.253 1.00 85.69 164 THR A N 1
ATOM 1383 C CA . THR A 1 164 ? 11.144 -11.966 18.588 1.00 85.69 164 THR A CA 1
ATOM 1384 C C . THR A 1 164 ? 10.435 -10.707 19.078 1.00 85.69 164 THR A C 1
ATOM 1386 O O . THR A 1 164 ? 10.184 -10.582 20.273 1.00 85.69 164 THR A O 1
ATOM 1389 N N . MET A 1 165 ? 10.093 -9.791 18.169 1.00 85.06 165 MET A N 1
ATOM 1390 C CA . MET A 1 165 ? 9.426 -8.527 18.490 1.00 85.06 165 MET A CA 1
ATOM 1391 C C . MET A 1 165 ? 7.944 -8.705 18.858 1.00 85.06 165 MET A C 1
ATOM 1393 O O . MET A 1 165 ? 7.423 -7.940 19.668 1.00 85.06 165 MET A O 1
ATOM 1397 N N . GLY A 1 166 ? 7.273 -9.715 18.295 1.00 87.94 166 GLY A N 1
ATOM 1398 C CA . GLY A 1 166 ? 5.837 -9.923 18.476 1.00 87.94 166 GLY A CA 1
ATOM 1399 C C . GLY A 1 166 ? 4.992 -8.938 17.662 1.00 87.94 166 GLY A C 1
ATOM 1400 O O . GLY A 1 166 ? 5.460 -8.343 16.687 1.00 87.94 166 GLY A O 1
ATOM 1401 N N . SER A 1 167 ? 3.719 -8.797 18.033 1.00 92.81 167 SER A N 1
ATOM 1402 C CA . SER A 1 167 ? 2.792 -7.900 17.340 1.00 92.81 167 SER A CA 1
ATOM 1403 C C . SER A 1 167 ? 3.175 -6.430 17.523 1.00 92.81 167 SER A C 1
ATOM 1405 O O . SER A 1 167 ? 3.638 -6.019 18.586 1.00 92.81 167 SER A O 1
ATOM 1407 N N . PHE A 1 168 ? 2.936 -5.619 16.495 1.00 95.00 168 PHE A N 1
ATOM 1408 C CA . PHE A 1 168 ? 3.242 -4.188 16.501 1.00 95.00 168 PHE A CA 1
ATOM 1409 C C . PHE A 1 168 ? 2.113 -3.366 15.874 1.00 95.00 168 PHE A C 1
ATOM 1411 O O . PHE A 1 168 ? 1.194 -3.910 15.260 1.00 95.00 168 PHE A O 1
ATOM 1418 N N . THR A 1 169 ? 2.187 -2.044 16.037 1.00 96.94 169 THR A N 1
ATOM 1419 C CA . THR A 1 169 ? 1.178 -1.104 15.536 1.00 96.94 169 THR A CA 1
ATOM 1420 C C . THR A 1 169 ? 1.781 -0.160 14.508 1.00 96.94 169 THR A C 1
ATOM 1422 O O . THR A 1 169 ? 2.878 0.363 14.708 1.00 96.94 169 THR A O 1
ATOM 1425 N N . VAL A 1 170 ? 1.038 0.083 13.432 1.00 97.00 170 VAL A N 1
ATOM 1426 C CA . VAL A 1 170 ? 1.325 1.111 12.426 1.00 97.00 170 VAL A CA 1
ATOM 1427 C C . VAL A 1 170 ? 0.098 1.979 12.193 1.00 97.00 170 VAL A C 1
ATOM 1429 O O . VAL A 1 170 ? -1.026 1.603 12.532 1.00 97.00 170 VAL A O 1
ATOM 1432 N N . TYR A 1 171 ? 0.316 3.154 11.619 1.00 96.00 171 TYR A N 1
ATOM 1433 C CA . TYR A 1 171 ? -0.695 4.186 11.473 1.00 96.00 171 TYR A CA 1
ATOM 1434 C C . TYR A 1 171 ? -0.830 4.609 10.015 1.00 96.00 171 TYR A C 1
ATOM 1436 O O . TYR A 1 171 ? 0.147 4.673 9.263 1.00 96.00 171 TYR A O 1
ATOM 1444 N N . ARG A 1 172 ? -2.065 4.920 9.623 1.00 92.88 172 ARG A N 1
ATOM 1445 C CA . ARG A 1 172 ? -2.375 5.528 8.329 1.00 92.88 172 ARG A CA 1
ATOM 1446 C C . ARG A 1 172 ? -3.455 6.574 8.530 1.00 92.88 172 ARG A C 1
ATOM 1448 O O . ARG A 1 172 ? -4.536 6.258 9.015 1.00 92.88 172 ARG A O 1
ATOM 1455 N N . GLY A 1 173 ? -3.169 7.811 8.145 1.00 90.56 173 GLY A N 1
ATOM 1456 C CA . GLY A 1 173 ? -4.199 8.837 8.062 1.00 90.56 173 GLY A CA 1
ATOM 1457 C C . GLY A 1 173 ? -4.877 8.847 6.697 1.00 90.56 173 GLY A C 1
ATOM 1458 O O . GLY A 1 173 ? -4.179 8.701 5.698 1.00 90.56 173 GLY A O 1
ATOM 1459 N N . GLN A 1 174 ? -6.196 9.020 6.635 1.00 88.31 174 GLN A N 1
ATOM 1460 C CA . GLN A 1 174 ? -6.917 9.184 5.374 1.00 88.31 174 GLN A CA 1
ATOM 1461 C C . G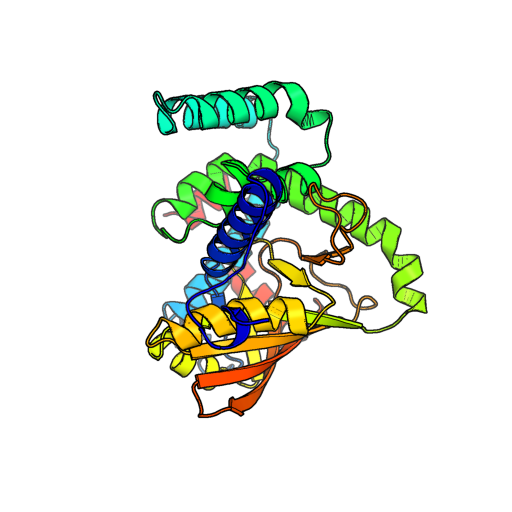LN A 1 174 ? -8.126 10.107 5.500 1.00 88.31 174 GLN A C 1
ATOM 1463 O O . GLN A 1 174 ? -8.821 10.115 6.516 1.00 88.31 174 GLN A O 1
ATOM 1468 N N . ASP A 1 175 ? -8.374 10.862 4.435 1.00 86.50 175 ASP A N 1
ATOM 1469 C CA . ASP A 1 175 ? -9.540 11.727 4.311 1.00 86.50 175 ASP A CA 1
ATOM 1470 C C . ASP A 1 175 ? -10.675 10.985 3.614 1.00 86.50 175 ASP A C 1
ATOM 1472 O O . ASP A 1 175 ? -10.460 10.311 2.607 1.00 86.50 175 ASP A O 1
ATOM 1476 N N . PHE A 1 176 ? -11.882 11.151 4.138 1.00 86.06 176 PHE A N 1
ATOM 1477 C CA . PHE A 1 176 ? -13.107 10.588 3.593 1.00 86.06 176 PHE A CA 1
ATOM 1478 C C . PHE A 1 176 ? -14.112 11.701 3.313 1.00 86.06 176 PHE A C 1
ATOM 1480 O O . PHE A 1 176 ? -14.207 12.687 4.050 1.00 86.06 176 PHE A O 1
ATOM 1487 N N . SER A 1 177 ? -14.929 11.532 2.278 1.00 86.75 177 SER A N 1
ATOM 1488 C CA . SER A 1 177 ? -16.215 12.224 2.220 1.00 86.75 177 SER A CA 1
ATOM 1489 C C . SER A 1 177 ? -17.147 11.699 3.319 1.00 86.75 177 SER A C 1
ATOM 1491 O O . SER A 1 177 ? -16.978 10.587 3.825 1.00 86.75 177 SER A O 1
ATOM 1493 N N . GLN A 1 178 ? -18.174 12.476 3.676 1.00 87.19 178 GLN A N 1
ATOM 1494 C CA . GLN A 1 178 ? -19.165 12.026 4.660 1.00 87.19 178 GLN A CA 1
ATOM 1495 C C . GLN A 1 178 ? -19.827 10.707 4.231 1.00 87.19 178 GLN A C 1
ATOM 1497 O O . GLN A 1 178 ? -20.001 9.818 5.054 1.00 87.19 178 GLN A O 1
ATOM 1502 N N . ALA A 1 179 ? -20.135 10.554 2.938 1.00 87.56 179 ALA A N 1
ATOM 1503 C CA . ALA A 1 179 ? -20.768 9.349 2.410 1.00 87.56 179 ALA A CA 1
ATOM 1504 C C . ALA A 1 179 ? -19.872 8.106 2.550 1.00 87.56 179 ALA A C 1
ATOM 1506 O O . ALA A 1 179 ? -20.337 7.070 3.018 1.00 87.56 179 ALA A O 1
ATOM 1507 N N . GLU A 1 180 ? -18.585 8.213 2.202 1.00 87.75 180 GLU A N 1
ATOM 1508 C CA . GLU A 1 180 ? -17.638 7.098 2.350 1.00 87.75 180 GLU A CA 1
ATOM 1509 C C . GLU A 1 180 ? -17.404 6.753 3.830 1.00 87.75 180 GLU A C 1
ATOM 1511 O O . GLU A 1 180 ? -17.263 5.583 4.186 1.00 87.75 180 GLU A O 1
ATOM 1516 N N . PHE A 1 181 ? -17.396 7.757 4.715 1.00 91.06 181 PHE A N 1
ATOM 1517 C CA . PHE A 1 181 ? -17.307 7.515 6.153 1.00 91.06 181 PHE A CA 1
ATOM 1518 C C . PHE A 1 181 ? -18.563 6.823 6.702 1.00 91.06 181 PHE A C 1
ATOM 1520 O O . PHE A 1 181 ? -18.452 5.890 7.496 1.00 91.06 181 PHE A O 1
ATOM 1527 N N . ASP A 1 182 ? -19.755 7.234 6.267 1.00 90.44 182 ASP A N 1
ATOM 1528 C CA . ASP A 1 182 ? -21.016 6.603 6.669 1.00 90.44 182 ASP A CA 1
ATOM 1529 C C . ASP A 1 182 ? -21.092 5.139 6.207 1.00 90.44 182 ASP A C 1
ATOM 1531 O O . ASP A 1 182 ? -21.713 4.309 6.878 1.00 90.44 182 ASP A O 1
ATOM 1535 N N . GLU A 1 183 ? -20.462 4.800 5.078 1.00 88.56 183 GLU A N 1
ATOM 1536 C CA . GLU A 1 183 ? -20.249 3.411 4.666 1.00 88.56 183 GLU A CA 1
ATOM 1537 C C . GLU A 1 183 ? -19.295 2.697 5.624 1.00 88.56 183 GLU A C 1
ATOM 1539 O O . GLU A 1 183 ? -19.695 1.704 6.230 1.00 88.56 183 GLU A O 1
ATOM 1544 N N . LEU A 1 184 ? -18.089 3.230 5.852 1.00 90.81 184 LEU A N 1
ATOM 1545 C CA . LEU A 1 184 ? -17.106 2.662 6.785 1.00 90.81 184 LEU A CA 1
ATOM 1546 C C . LEU A 1 184 ? -17.701 2.400 8.181 1.00 90.81 184 LEU A C 1
ATOM 1548 O O . LEU A 1 184 ? -17.474 1.340 8.767 1.00 90.81 184 LEU A O 1
ATOM 1552 N N . ALA A 1 185 ? -18.505 3.329 8.702 1.00 91.69 185 ALA A N 1
ATOM 1553 C CA . ALA A 1 185 ? -19.137 3.228 10.015 1.00 91.69 185 ALA A CA 1
ATOM 1554 C C . ALA A 1 185 ? -20.093 2.024 10.138 1.00 91.69 185 ALA A C 1
ATOM 1556 O O . ALA A 1 185 ? -20.236 1.459 11.226 1.00 91.69 185 ALA A O 1
ATOM 1557 N N . LYS A 1 186 ? -20.714 1.594 9.032 1.00 90.38 186 LYS A N 1
ATOM 1558 C CA . LYS A 1 186 ? -21.600 0.414 8.976 1.00 90.38 186 LYS A CA 1
ATOM 1559 C C . LYS A 1 186 ? -20.828 -0.904 8.886 1.00 90.38 186 LYS A C 1
ATOM 1561 O O . LYS A 1 186 ? -21.405 -1.958 9.134 1.00 90.38 186 LYS A O 1
ATOM 1566 N N . MET A 1 187 ? -19.535 -0.858 8.566 1.00 89.25 187 MET A N 1
ATOM 1567 C CA . MET A 1 187 ? -18.707 -2.036 8.282 1.00 89.25 187 MET A CA 1
ATOM 1568 C C . MET A 1 187 ? -17.996 -2.615 9.512 1.00 89.25 187 MET A C 1
ATOM 1570 O O . MET A 1 187 ? -17.132 -3.481 9.376 1.00 89.25 187 MET A O 1
ATOM 1574 N N . LYS A 1 188 ? -18.337 -2.168 10.725 1.00 91.38 188 LYS A N 1
ATOM 1575 C CA . LYS A 1 188 ? -17.754 -2.688 11.970 1.00 91.38 188 LYS A CA 1
ATOM 1576 C C . LYS A 1 188 ? -17.865 -4.218 12.050 1.00 91.38 188 LYS A C 1
ATOM 1578 O O . LYS A 1 188 ? -18.945 -4.777 11.890 1.00 91.38 188 LYS A O 1
ATOM 1583 N N . GLY A 1 189 ? -16.748 -4.893 12.326 1.00 89.31 189 GLY A N 1
ATOM 1584 C CA . GLY A 1 189 ? -16.643 -6.359 12.338 1.00 89.31 189 GLY A CA 1
ATOM 1585 C C . GLY A 1 189 ? -16.473 -7.004 10.954 1.00 89.31 189 GLY A C 1
ATOM 1586 O O . GLY A 1 189 ? -16.131 -8.183 10.868 1.00 89.31 189 GLY A O 1
ATOM 1587 N N . GLY A 1 190 ? -16.671 -6.254 9.869 1.00 89.38 190 GLY A N 1
ATOM 1588 C CA . GLY A 1 190 ? -16.379 -6.684 8.503 1.00 89.38 190 GLY A CA 1
ATOM 1589 C C . GLY A 1 190 ? -14.894 -6.585 8.151 1.00 89.38 190 GLY A C 1
ATOM 1590 O O . GLY A 1 190 ? -14.024 -6.485 9.024 1.00 89.38 190 GLY A O 1
ATOM 1591 N N . PHE A 1 191 ? -14.621 -6.595 6.849 1.00 89.56 191 PHE A N 1
ATOM 1592 C CA . PHE A 1 191 ? -13.292 -6.455 6.274 1.00 89.56 191 PHE A CA 1
ATOM 1593 C C . PHE A 1 191 ? -13.152 -5.162 5.471 1.00 89.56 191 PHE A C 1
ATOM 1595 O O . PHE A 1 191 ? -14.096 -4.676 4.844 1.00 89.56 191 PHE A O 1
ATOM 1602 N N . LEU A 1 192 ? -11.929 -4.647 5.467 1.00 91.88 192 LEU A N 1
ATOM 1603 C CA . LEU A 1 192 ? -11.468 -3.495 4.709 1.00 91.88 192 LEU A CA 1
ATOM 1604 C C . LEU A 1 192 ? -10.258 -3.921 3.883 1.00 91.88 192 LEU A C 1
ATOM 1606 O O . LEU A 1 192 ? -9.366 -4.586 4.405 1.00 91.88 192 LEU A O 1
ATOM 1610 N N . SER A 1 193 ? -10.190 -3.515 2.618 1.00 90.56 193 SER A N 1
ATOM 1611 C CA . SER A 1 193 ? -8.972 -3.643 1.819 1.00 90.56 193 SER A CA 1
ATOM 1612 C C . SER A 1 193 ? -8.643 -2.344 1.103 1.00 90.56 193 SER A C 1
ATOM 1614 O O . SER A 1 193 ? -9.515 -1.711 0.515 1.00 90.56 193 SER A O 1
ATOM 1616 N N . PHE A 1 194 ? -7.375 -1.948 1.147 1.00 89.50 194 PHE A N 1
ATOM 1617 C CA . PHE A 1 194 ? -6.867 -0.850 0.332 1.00 89.50 194 PHE A CA 1
ATOM 1618 C C . PHE A 1 194 ? -6.555 -1.407 -1.050 1.00 89.50 194 PHE A C 1
ATOM 1620 O O . PHE A 1 194 ? -5.740 -2.314 -1.153 1.00 89.50 194 PHE A O 1
ATOM 1627 N N . ASN A 1 195 ? -7.165 -0.882 -2.113 1.00 87.25 195 ASN A N 1
ATOM 1628 C CA . ASN A 1 195 ? -7.048 -1.445 -3.466 1.00 87.25 195 ASN A CA 1
ATOM 1629 C C . ASN A 1 195 ? -5.723 -1.059 -4.160 1.00 87.25 195 ASN A C 1
ATOM 1631 O O . ASN A 1 195 ? -5.710 -0.673 -5.330 1.00 87.25 195 ASN A O 1
ATOM 1635 N N . ASN A 1 196 ? -4.621 -1.061 -3.408 1.00 88.69 196 ASN A N 1
ATOM 1636 C CA . ASN A 1 196 ? -3.264 -0.819 -3.875 1.00 88.69 196 ASN A CA 1
ATOM 1637 C C . ASN A 1 196 ? -2.241 -1.369 -2.864 1.00 88.69 196 ASN A C 1
ATOM 1639 O O . ASN A 1 196 ? -2.610 -1.983 -1.862 1.00 88.69 196 ASN A O 1
ATOM 1643 N N . PHE A 1 197 ? -0.950 -1.148 -3.110 1.00 92.06 197 PHE A N 1
ATOM 1644 C CA . PHE A 1 197 ? 0.075 -1.202 -2.066 1.00 92.06 197 PHE A CA 1
ATOM 1645 C C . PHE A 1 197 ? -0.221 -0.149 -0.992 1.00 92.06 197 PHE A C 1
ATOM 1647 O O . PHE A 1 197 ? -0.692 0.942 -1.308 1.00 92.06 197 PHE A O 1
ATOM 1654 N N . LEU A 1 198 ? 0.056 -0.463 0.274 1.00 92.38 198 LEU A N 1
ATOM 1655 C CA . LEU A 1 198 ? -0.265 0.427 1.390 1.00 92.38 198 LEU A CA 1
ATOM 1656 C C . LEU A 1 198 ? 1.001 0.803 2.149 1.00 92.38 198 LEU A C 1
ATOM 1658 O O . LEU A 1 198 ? 1.645 -0.057 2.748 1.00 92.38 198 LEU A O 1
ATOM 1662 N N . LEU A 1 199 ? 1.319 2.094 2.151 1.00 92.50 199 LEU A N 1
ATOM 1663 C CA . LEU A 1 199 ? 2.383 2.659 2.967 1.00 92.50 199 LEU A CA 1
ATOM 1664 C C . LEU A 1 199 ? 1.815 3.122 4.313 1.00 92.50 199 LEU A C 1
ATOM 1666 O O . LEU A 1 199 ? 0.775 3.780 4.360 1.00 92.50 199 LEU A O 1
ATOM 1670 N N . THR A 1 200 ? 2.485 2.771 5.405 1.00 94.12 200 THR A N 1
ATOM 1671 C CA . THR A 1 200 ? 2.074 3.111 6.775 1.00 94.12 200 THR A CA 1
ATOM 1672 C C . THR A 1 200 ? 3.268 3.587 7.587 1.00 94.12 200 THR A C 1
ATOM 1674 O O . THR A 1 200 ? 4.399 3.189 7.316 1.00 94.12 200 THR A O 1
ATOM 1677 N N . ASP A 1 201 ? 3.011 4.411 8.597 1.00 92.25 201 ASP A N 1
ATOM 1678 C CA . ASP A 1 201 ? 4.042 5.017 9.441 1.00 92.25 201 ASP A CA 1
ATOM 1679 C C . ASP A 1 201 ? 4.000 4.393 10.844 1.00 92.25 201 ASP A C 1
ATOM 1681 O O . ASP A 1 201 ? 2.918 4.133 11.380 1.00 92.25 201 ASP A O 1
ATOM 1685 N N . LYS A 1 202 ? 5.153 4.157 11.478 1.00 92.38 202 LYS A N 1
ATOM 1686 C CA . LYS A 1 202 ? 5.189 3.735 12.892 1.00 92.38 202 LYS A CA 1
ATOM 1687 C C . LYS A 1 202 ? 4.899 4.883 13.862 1.00 92.38 202 LYS A C 1
ATOM 1689 O O . LYS A 1 202 ? 4.559 4.648 15.021 1.00 92.38 202 LYS A O 1
ATOM 1694 N N . ASN A 1 203 ? 5.000 6.127 13.403 1.00 91.88 203 ASN A N 1
ATOM 1695 C CA . ASN A 1 203 ? 4.723 7.334 14.161 1.00 91.88 203 ASN A CA 1
ATOM 1696 C C . ASN A 1 203 ? 3.276 7.809 13.951 1.00 91.88 203 ASN A C 1
ATOM 1698 O O . ASN A 1 203 ? 2.898 8.344 12.905 1.00 91.88 203 ASN A O 1
ATOM 1702 N N . GLN A 1 204 ? 2.472 7.699 15.009 1.00 92.19 204 GLN A N 1
ATOM 1703 C CA . GLN A 1 204 ? 1.083 8.159 15.026 1.00 92.19 204 GLN A CA 1
ATOM 1704 C C . GLN A 1 204 ? 0.937 9.642 14.655 1.00 92.19 204 GLN A C 1
ATOM 1706 O O . GLN A 1 204 ? 0.034 10.008 13.899 1.00 92.19 204 GLN A O 1
ATOM 1711 N N . GLN A 1 205 ? 1.823 10.507 15.158 1.00 87.81 205 GLN A N 1
ATOM 1712 C CA . GLN A 1 205 ? 1.733 11.949 14.936 1.00 87.81 205 GLN A CA 1
ATOM 1713 C C . GLN A 1 205 ? 1.980 12.309 13.468 1.00 87.81 205 GLN A C 1
ATOM 1715 O O . GLN A 1 205 ? 1.329 13.210 12.940 1.00 87.81 205 GLN A O 1
ATOM 1720 N N . ALA A 1 206 ? 2.875 11.585 12.791 1.00 84.38 206 ALA A N 1
ATOM 1721 C CA . ALA A 1 206 ? 3.136 11.783 11.369 1.00 84.38 206 ALA A CA 1
ATOM 1722 C C . ALA A 1 206 ? 1.887 11.493 10.515 1.00 84.38 206 ALA A C 1
ATOM 1724 O O . ALA A 1 206 ? 1.585 12.257 9.595 1.00 84.38 206 ALA A O 1
ATOM 1725 N N . SER A 1 207 ? 1.124 10.454 10.876 1.00 86.25 207 SER A N 1
ATOM 1726 C CA . SER A 1 207 ? -0.165 10.123 10.252 1.00 86.25 207 SER A CA 1
ATOM 1727 C C . SER A 1 207 ? -1.285 11.106 10.611 1.00 86.25 207 SER A C 1
ATOM 1729 O O . SER A 1 207 ? -2.119 11.417 9.765 1.00 86.25 207 SER A O 1
ATOM 1731 N N . LEU A 1 208 ? -1.306 11.625 11.843 1.00 86.00 208 LEU A N 1
ATOM 1732 C CA . LEU A 1 208 ? -2.295 12.614 12.287 1.00 86.00 208 LEU A CA 1
ATOM 1733 C C . LEU A 1 208 ? -2.127 13.972 11.605 1.00 86.00 208 LEU A C 1
ATOM 1735 O O . LEU A 1 208 ? -3.117 14.537 11.145 1.00 86.00 208 LEU A O 1
ATOM 1739 N N . ASN A 1 209 ? -0.894 14.484 11.523 1.00 79.81 209 ASN A N 1
ATOM 1740 C CA . ASN A 1 209 ? -0.598 15.785 10.909 1.00 79.81 209 ASN A CA 1
ATOM 1741 C C . ASN A 1 209 ? -1.176 15.884 9.492 1.00 79.81 209 ASN A C 1
ATOM 1743 O O . ASN A 1 209 ? -1.678 16.920 9.081 1.00 79.81 209 ASN A O 1
ATOM 1747 N N . PHE A 1 210 ? -1.163 14.767 8.775 1.00 72.69 210 PHE A N 1
ATOM 1748 C CA . PHE A 1 210 ? -1.652 14.680 7.413 1.00 72.69 210 PHE A CA 1
ATOM 1749 C C . PHE A 1 210 ? -3.173 14.876 7.271 1.00 72.69 210 PHE A C 1
ATOM 1751 O O . PHE A 1 210 ? -3.624 15.504 6.319 1.00 72.69 210 PHE A O 1
ATOM 1758 N N . ILE A 1 211 ? -3.956 14.385 8.230 1.00 78.12 211 ILE A N 1
ATOM 1759 C CA . ILE A 1 211 ? -5.419 14.540 8.244 1.00 78.12 211 ILE A CA 1
ATOM 1760 C C . ILE A 1 211 ? -5.821 15.888 8.859 1.00 78.12 211 ILE A C 1
ATOM 1762 O O . ILE A 1 211 ? -6.874 16.452 8.573 1.00 78.12 211 ILE A O 1
ATOM 1766 N N . GLN A 1 212 ? -4.998 16.439 9.750 1.00 72.06 212 GLN A N 1
ATOM 1767 C CA . GLN A 1 212 ? -5.304 17.722 10.380 1.00 72.06 212 GLN A CA 1
ATOM 1768 C C . GLN A 1 212 ? -5.379 18.861 9.352 1.00 72.06 212 GLN A C 1
ATOM 1770 O O . GLN A 1 212 ? -6.257 19.719 9.470 1.00 72.06 212 GLN A O 1
ATOM 1775 N N . ASP A 1 213 ? -4.546 18.819 8.310 1.00 61.72 213 ASP A N 1
ATOM 1776 C CA . ASP A 1 213 ? -4.568 19.786 7.209 1.00 61.72 213 ASP A CA 1
ATOM 1777 C C . ASP A 1 213 ? -5.885 19.736 6.410 1.00 61.72 213 ASP A C 1
ATOM 1779 O O . ASP A 1 213 ? -6.406 20.773 5.983 1.00 61.72 213 ASP A O 1
ATOM 1783 N N . SER A 1 214 ? -6.474 18.548 6.241 1.00 60.44 214 SER A N 1
ATOM 1784 C CA . SER A 1 214 ? -7.739 18.364 5.518 1.00 60.44 214 SER A CA 1
ATOM 1785 C C . SER A 1 214 ? -8.948 18.806 6.346 1.00 60.44 214 SER A C 1
ATOM 1787 O O . SER A 1 214 ? -9.860 19.436 5.811 1.00 60.44 214 SER A O 1
ATOM 1789 N N . ILE A 1 215 ? -8.947 18.583 7.664 1.00 64.12 215 ILE A N 1
ATOM 1790 C CA . ILE A 1 215 ? -10.025 19.013 8.577 1.00 64.12 215 ILE A CA 1
ATOM 1791 C C . ILE A 1 215 ? -10.110 20.545 8.671 1.00 64.12 215 ILE A C 1
ATOM 1793 O O . ILE A 1 215 ? -11.186 21.110 8.905 1.00 64.12 215 ILE A O 1
ATOM 1797 N N . GLN A 1 216 ? -8.978 21.234 8.509 1.00 61.59 216 GLN A N 1
ATOM 1798 C CA . GLN A 1 216 ? -8.920 22.697 8.518 1.00 61.59 216 GLN A CA 1
ATOM 1799 C C . GLN A 1 216 ? -9.367 23.327 7.192 1.00 61.59 216 GLN A C 1
ATOM 1801 O O . GLN A 1 216 ? -9.738 24.501 7.176 1.00 61.59 216 GLN A O 1
ATOM 1806 N N . THR A 1 217 ? -9.341 22.568 6.093 1.00 55.75 217 THR A N 1
ATOM 1807 C CA . THR A 1 217 ? -9.537 23.093 4.732 1.00 55.75 217 THR A CA 1
ATOM 1808 C C . THR A 1 217 ? -10.716 22.474 3.973 1.00 55.75 217 THR A C 1
ATOM 1810 O O . THR A 1 217 ? -11.079 22.997 2.921 1.00 55.75 217 THR A O 1
ATOM 1813 N N . SER A 1 218 ? -11.351 21.416 4.494 1.00 58.56 218 SER A N 1
ATOM 1814 C CA . SER A 1 218 ? -12.402 20.654 3.804 1.00 58.56 218 SER A CA 1
ATOM 1815 C C . SER A 1 218 ? -13.650 20.376 4.661 1.00 58.56 218 SER A C 1
ATOM 1817 O O . SER A 1 218 ? -13.635 20.480 5.888 1.00 58.56 218 SER A O 1
ATOM 1819 N N . HIS A 1 219 ? -14.734 19.975 3.985 1.00 65.56 219 HIS A N 1
ATOM 1820 C CA . HIS A 1 219 ? -15.954 19.409 4.580 1.00 65.56 219 HIS A CA 1
ATOM 1821 C C . HIS A 1 219 ? -15.859 17.883 4.820 1.00 65.56 219 HIS A C 1
ATOM 1823 O O . HIS A 1 219 ? -16.888 17.232 4.989 1.00 65.56 219 HIS A O 1
ATOM 1829 N N . GLY A 1 220 ? -14.657 17.298 4.769 1.00 80.62 220 GLY A N 1
ATOM 1830 C CA . GLY A 1 220 ? -14.438 15.857 4.911 1.00 80.62 220 GLY A CA 1
ATOM 1831 C C . GLY A 1 220 ? -14.358 15.368 6.359 1.00 80.62 220 GLY A C 1
ATOM 1832 O O . GLY A 1 220 ? -14.280 16.152 7.310 1.00 80.62 220 GLY A O 1
ATOM 1833 N N . VAL A 1 221 ? -14.351 14.045 6.508 1.00 87.69 221 VAL A N 1
ATOM 1834 C CA . VAL A 1 221 ? -14.105 13.332 7.762 1.00 87.69 221 VAL A CA 1
ATOM 1835 C C . VAL A 1 221 ? -12.692 12.767 7.728 1.00 87.69 221 VAL A C 1
ATOM 1837 O O . VAL A 1 221 ? -12.325 12.014 6.830 1.00 87.69 221 VAL A O 1
ATOM 1840 N N . GLY A 1 222 ? -11.895 13.123 8.725 1.00 90.19 222 GLY A N 1
ATOM 1841 C CA . GLY A 1 222 ? -10.570 12.569 8.913 1.00 90.19 222 GLY A CA 1
ATOM 1842 C C . GLY A 1 222 ? -10.609 11.236 9.650 1.00 90.19 222 GLY A C 1
ATOM 1843 O O . GLY A 1 222 ? -11.224 11.145 10.714 1.00 90.19 222 GLY A O 1
ATOM 1844 N N . VAL A 1 223 ? -9.919 10.218 9.137 1.00 92.19 223 VAL A N 1
ATOM 1845 C CA . VAL A 1 223 ? -9.848 8.887 9.752 1.00 92.19 223 VAL A CA 1
ATOM 1846 C C . VAL A 1 223 ? -8.401 8.476 9.974 1.00 92.19 223 VAL A C 1
ATOM 1848 O O . VAL A 1 223 ? -7.650 8.256 9.026 1.00 92.19 223 VAL A O 1
ATOM 1851 N N . LEU A 1 224 ? -8.020 8.323 11.241 1.00 94.50 224 LEU A N 1
ATOM 1852 C CA . LEU A 1 224 ? -6.780 7.675 11.638 1.00 94.50 224 LEU A CA 1
ATOM 1853 C C . LEU A 1 224 ? -7.021 6.172 11.791 1.00 94.50 224 LEU A C 1
ATOM 1855 O O . LEU A 1 224 ? -7.693 5.730 12.725 1.00 94.50 224 LEU A O 1
ATOM 1859 N N . PHE A 1 225 ? -6.421 5.386 10.907 1.00 96.62 225 PHE A N 1
ATOM 1860 C CA . PHE A 1 225 ? -6.341 3.944 11.068 1.00 96.62 225 PHE A CA 1
ATOM 1861 C C . PHE A 1 225 ? -5.212 3.580 12.030 1.00 96.62 225 PHE A C 1
ATOM 1863 O O . PHE A 1 225 ? -4.061 3.975 11.824 1.00 96.62 225 PHE A O 1
ATOM 1870 N N . ILE A 1 226 ? -5.549 2.798 13.054 1.00 97.69 226 ILE A N 1
ATOM 1871 C CA . ILE A 1 226 ? -4.599 2.174 13.977 1.00 97.69 226 ILE A CA 1
ATOM 1872 C C . ILE A 1 226 ? -4.562 0.690 13.645 1.00 97.69 226 ILE A C 1
ATOM 1874 O O . ILE A 1 226 ? -5.531 -0.029 13.882 1.00 97.69 226 ILE A O 1
ATOM 1878 N N . ILE A 1 227 ? -3.461 0.241 13.055 1.00 97.81 227 ILE A N 1
ATOM 1879 C CA . ILE A 1 227 ? -3.352 -1.078 12.440 1.00 97.81 227 ILE A CA 1
ATOM 1880 C C . ILE A 1 227 ? -2.464 -1.961 13.308 1.00 97.81 227 ILE A C 1
ATOM 1882 O O . ILE A 1 227 ? -1.261 -1.730 13.408 1.00 97.81 227 ILE A O 1
ATOM 1886 N N . THR A 1 228 ? -3.046 -2.994 13.908 1.00 96.94 228 THR A N 1
ATOM 1887 C CA . THR A 1 228 ? -2.304 -4.042 14.615 1.00 96.94 228 THR A CA 1
ATOM 1888 C C . THR A 1 228 ? -1.864 -5.120 13.634 1.00 96.94 228 THR A C 1
ATOM 1890 O O . THR A 1 228 ? -2.688 -5.686 12.912 1.00 96.94 228 THR A O 1
ATOM 1893 N N . VAL A 1 229 ? -0.570 -5.423 13.635 1.00 95.12 229 VAL A N 1
ATOM 1894 C CA . VAL A 1 229 ? 0.063 -6.423 12.775 1.00 95.12 229 VAL A CA 1
ATOM 1895 C C . VAL A 1 229 ? 0.615 -7.538 13.648 1.00 95.12 229 VAL A C 1
ATOM 1897 O O . VAL A 1 229 ? 1.464 -7.293 14.504 1.00 95.12 229 VAL A O 1
ATOM 1900 N N . ASP A 1 230 ? 0.150 -8.765 13.414 1.00 92.00 230 ASP A N 1
ATOM 1901 C CA . ASP A 1 230 ? 0.786 -9.967 13.946 1.00 92.00 230 ASP A CA 1
ATOM 1902 C C . ASP A 1 230 ? 1.638 -10.625 12.851 1.00 92.00 230 ASP A C 1
ATOM 1904 O O . ASP A 1 230 ? 1.101 -11.300 11.964 1.00 92.00 230 ASP A O 1
ATOM 1908 N N . PRO A 1 231 ? 2.969 -10.457 12.904 1.00 89.50 231 PRO A N 1
ATOM 1909 C CA . PRO A 1 231 ? 3.850 -10.944 11.856 1.00 89.50 231 PRO A CA 1
ATOM 1910 C C . PRO A 1 231 ? 4.079 -12.463 11.912 1.00 89.50 231 PRO A C 1
ATOM 1912 O O . PRO A 1 231 ? 4.748 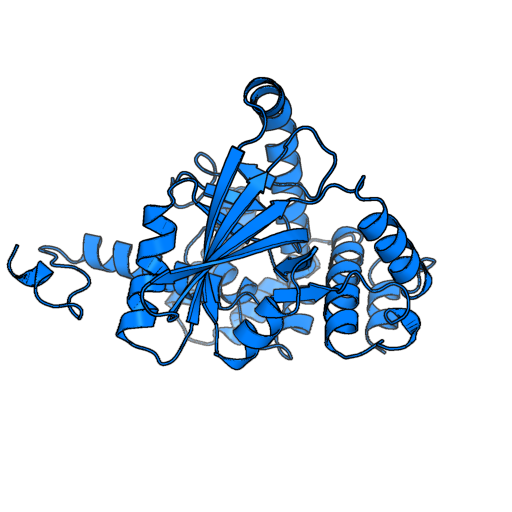-13.022 11.042 1.00 89.50 231 PRO A O 1
ATOM 1915 N N . THR A 1 232 ? 3.575 -13.148 12.943 1.00 84.44 232 THR A N 1
ATOM 1916 C CA . THR A 1 232 ? 3.737 -14.600 13.096 1.00 84.44 232 THR A CA 1
ATOM 1917 C C . THR A 1 232 ? 2.729 -15.394 12.267 1.00 84.44 232 THR A C 1
ATOM 1919 O O . THR A 1 232 ? 2.928 -16.586 12.022 1.00 84.44 232 THR A O 1
ATOM 1922 N N . THR A 1 233 ? 1.672 -14.733 11.793 1.00 81.56 233 THR A N 1
ATOM 1923 C CA . THR A 1 233 ? 0.593 -15.364 11.037 1.00 81.56 233 THR A CA 1
ATOM 1924 C C . THR A 1 233 ? 0.819 -15.259 9.521 1.00 81.56 233 THR A C 1
ATOM 1926 O O . THR A 1 233 ? 1.277 -14.224 9.023 1.00 81.56 233 THR A O 1
ATOM 1929 N N . PRO A 1 234 ? 0.498 -16.310 8.740 1.00 82.81 234 PRO A N 1
ATOM 1930 C CA . PRO A 1 234 ? 0.633 -16.259 7.290 1.00 82.81 234 PRO A CA 1
ATOM 1931 C C . PRO A 1 234 ? -0.358 -15.250 6.709 1.00 82.81 234 PRO A C 1
ATOM 1933 O O . PRO A 1 234 ? -1.564 -15.387 6.891 1.00 82.81 234 PRO A O 1
ATOM 1936 N N . SER A 1 235 ? 0.137 -14.246 5.996 1.00 85.19 235 SER A N 1
ATOM 1937 C CA . SER A 1 235 ? -0.655 -13.115 5.503 1.00 85.19 235 SER A CA 1
ATOM 1938 C C . SER A 1 235 ? -0.076 -12.567 4.193 1.00 85.19 235 SER A C 1
ATOM 1940 O O . SER A 1 235 ? 0.903 -13.096 3.654 1.00 85.19 235 SER A O 1
ATOM 1942 N N . THR A 1 236 ? -0.698 -11.521 3.636 1.00 89.44 236 THR A N 1
ATOM 1943 C CA . THR A 1 236 ? -0.098 -10.784 2.512 1.00 89.44 236 THR A CA 1
ATOM 1944 C C . THR A 1 236 ? 1.263 -10.212 2.949 1.00 89.44 236 THR A C 1
ATOM 1946 O O . THR A 1 236 ? 1.353 -9.670 4.047 1.00 89.44 236 THR A O 1
ATOM 1949 N N . PRO A 1 237 ? 2.330 -10.309 2.132 1.00 95.12 237 PRO A N 1
ATOM 1950 C CA . PRO A 1 237 ? 3.644 -9.827 2.541 1.00 95.12 237 PRO A CA 1
ATOM 1951 C C . PRO A 1 237 ? 3.664 -8.334 2.873 1.00 95.12 237 PRO A C 1
ATOM 1953 O O . PRO A 1 237 ? 2.994 -7.536 2.216 1.00 95.12 237 PRO A O 1
ATOM 1956 N N . PHE A 1 238 ? 4.491 -7.956 3.841 1.00 96.25 238 PHE A N 1
ATOM 1957 C CA . PHE A 1 238 ? 4.797 -6.569 4.174 1.00 96.25 238 PHE A CA 1
ATOM 1958 C C . PHE A 1 238 ? 6.269 -6.446 4.562 1.00 96.25 238 PHE A C 1
ATOM 1960 O O . PHE A 1 238 ? 6.887 -7.414 4.994 1.00 96.25 238 PHE A O 1
ATOM 1967 N N . ALA A 1 239 ? 6.839 -5.259 4.419 1.00 95.62 239 ALA A N 1
ATOM 1968 C CA . ALA A 1 239 ? 8.242 -5.021 4.716 1.00 95.62 239 ALA A CA 1
ATOM 1969 C C . ALA A 1 239 ? 8.418 -3.723 5.493 1.00 95.62 239 ALA A C 1
ATOM 1971 O O . ALA A 1 239 ? 7.788 -2.716 5.172 1.00 95.62 239 ALA A O 1
ATOM 1972 N N . ASN A 1 240 ? 9.322 -3.732 6.470 1.00 95.44 240 ASN A N 1
ATOM 1973 C CA . ASN A 1 240 ? 9.944 -2.500 6.929 1.00 95.44 240 ASN A CA 1
ATOM 1974 C C . ASN A 1 240 ? 10.896 -2.011 5.834 1.00 95.44 240 ASN A C 1
ATOM 1976 O O . ASN A 1 240 ? 11.828 -2.728 5.462 1.00 95.44 240 ASN A O 1
ATOM 1980 N N . ILE A 1 241 ? 10.637 -0.817 5.305 1.00 94.75 241 ILE A N 1
ATOM 1981 C CA . ILE A 1 241 ? 11.362 -0.290 4.147 1.00 94.75 241 ILE A CA 1
ATOM 1982 C C . ILE A 1 241 ? 12.349 0.819 4.498 1.00 94.75 241 ILE A C 1
ATOM 1984 O O . ILE A 1 241 ? 12.946 1.368 3.575 1.00 94.75 241 ILE A O 1
ATOM 1988 N N . SER A 1 242 ? 12.573 1.117 5.782 1.00 91.81 242 SER A N 1
ATOM 1989 C CA . SER A 1 242 ? 13.407 2.243 6.229 1.00 91.81 242 SER A CA 1
ATOM 1990 C C . SER A 1 242 ? 14.778 2.292 5.571 1.00 91.81 242 SER A C 1
ATOM 1992 O O . SER A 1 242 ? 15.253 3.373 5.244 1.00 91.81 242 SER A O 1
ATOM 1994 N N . ASP A 1 243 ? 15.390 1.132 5.323 1.00 91.31 243 ASP A N 1
ATOM 1995 C CA . ASP A 1 243 ? 16.729 1.024 4.737 1.00 91.31 243 ASP A CA 1
ATOM 1996 C C . ASP A 1 243 ? 16.720 0.876 3.209 1.00 91.31 243 ASP A C 1
ATOM 1998 O O . ASP A 1 243 ? 17.765 0.984 2.569 1.00 91.31 243 ASP A O 1
ATOM 2002 N N . ILE A 1 244 ? 15.550 0.718 2.587 1.00 92.94 244 ILE A N 1
ATOM 2003 C CA . ILE A 1 244 ? 15.394 0.385 1.159 1.00 92.94 244 ILE A CA 1
ATOM 2004 C C . ILE A 1 244 ? 14.747 1.531 0.381 1.00 92.94 244 ILE A C 1
ATOM 2006 O O . ILE A 1 244 ? 15.130 1.790 -0.758 1.00 92.94 244 ILE A O 1
ATOM 2010 N N . SER A 1 245 ? 13.810 2.244 1.003 1.00 90.44 245 SER A N 1
ATOM 2011 C CA . SER A 1 245 ? 13.065 3.341 0.395 1.00 90.44 245 SER A CA 1
ATOM 2012 C C . SER A 1 245 ? 13.976 4.461 -0.114 1.00 90.44 245 SER A C 1
ATOM 2014 O O . SER A 1 245 ? 15.100 4.655 0.372 1.00 90.44 245 SER A O 1
ATOM 2016 N N . TYR A 1 246 ? 13.468 5.221 -1.088 1.00 86.56 246 TYR A N 1
ATOM 2017 C CA . TYR A 1 246 ? 14.106 6.436 -1.589 1.00 86.56 246 TYR A CA 1
ATOM 2018 C C . TYR A 1 246 ? 14.295 7.464 -0.466 1.00 86.56 246 TYR A C 1
ATOM 2020 O O . TYR A 1 246 ? 15.388 7.997 -0.273 1.00 86.56 246 TYR A O 1
ATOM 2028 N N . ILE A 1 247 ? 13.240 7.696 0.323 1.00 80.31 247 ILE A N 1
ATOM 2029 C CA . ILE A 1 247 ? 13.287 8.528 1.527 1.00 80.31 247 ILE A CA 1
ATOM 2030 C C . ILE A 1 247 ? 13.355 7.613 2.744 1.00 80.31 247 ILE A C 1
ATOM 2032 O O . ILE A 1 247 ? 12.395 6.909 3.043 1.00 80.31 247 ILE A O 1
ATOM 2036 N N . LYS A 1 248 ? 14.473 7.653 3.471 1.00 80.50 248 LYS A N 1
ATOM 2037 C CA . LYS A 1 248 ? 14.662 6.883 4.706 1.00 80.50 248 LYS A CA 1
ATOM 2038 C C . LYS A 1 248 ? 13.701 7.391 5.789 1.00 80.50 248 LYS A C 1
ATOM 2040 O O . LYS A 1 248 ? 13.929 8.450 6.377 1.00 80.50 248 LYS A O 1
ATOM 2045 N N . GLN A 1 249 ? 12.610 6.662 5.999 1.00 79.75 249 GLN A N 1
ATOM 2046 C CA . GLN A 1 249 ? 11.564 6.922 6.992 1.00 79.75 249 GLN A CA 1
ATOM 2047 C C . GLN A 1 249 ? 11.122 5.601 7.614 1.00 79.75 249 GLN A C 1
ATOM 2049 O O . GLN A 1 249 ? 11.246 4.559 6.978 1.00 79.75 249 GLN A O 1
ATOM 2054 N N . ASP A 1 250 ? 10.639 5.645 8.858 1.00 86.94 250 ASP A N 1
ATOM 2055 C CA . ASP A 1 250 ? 10.248 4.439 9.593 1.00 86.94 250 ASP A CA 1
ATOM 2056 C C . ASP A 1 250 ? 8.865 3.933 9.170 1.00 86.94 250 ASP A C 1
ATOM 2058 O O . ASP A 1 250 ? 7.865 4.091 9.875 1.00 86.94 250 ASP A O 1
ATOM 2062 N N . GLU A 1 251 ? 8.825 3.356 7.972 1.00 92.00 251 GLU A N 1
ATOM 2063 C CA . GLU A 1 251 ? 7.603 2.980 7.274 1.00 92.00 251 GLU A CA 1
ATOM 2064 C C . GLU A 1 251 ? 7.505 1.468 7.057 1.00 92.00 251 GLU A C 1
ATOM 2066 O O . GLU A 1 251 ? 8.490 0.766 6.796 1.00 92.00 251 GLU A O 1
ATOM 2071 N N . ILE A 1 252 ? 6.272 0.967 7.131 1.00 95.50 252 ILE A N 1
ATOM 2072 C CA . ILE A 1 252 ? 5.922 -0.390 6.720 1.00 95.50 252 ILE A CA 1
ATOM 2073 C C . ILE A 1 252 ? 5.125 -0.310 5.419 1.00 95.50 252 ILE A C 1
ATOM 2075 O O . ILE A 1 252 ? 4.090 0.360 5.356 1.00 95.50 252 ILE A O 1
ATOM 2079 N N . LEU A 1 253 ? 5.593 -1.029 4.399 1.00 95.81 253 LEU A N 1
ATOM 2080 C CA . LEU A 1 253 ? 4.918 -1.187 3.117 1.00 95.81 253 LEU A CA 1
ATOM 2081 C C . LEU A 1 253 ? 4.269 -2.564 3.036 1.00 95.81 253 LEU A C 1
ATOM 2083 O O . LEU A 1 253 ? 4.956 -3.586 3.008 1.00 95.81 253 LEU A O 1
ATOM 2087 N N . PHE A 1 254 ? 2.945 -2.588 2.951 1.00 96.12 254 PHE A N 1
ATOM 2088 C CA . PHE A 1 254 ? 2.187 -3.795 2.660 1.00 96.12 254 PHE A CA 1
ATOM 2089 C C . PHE A 1 254 ? 2.093 -4.002 1.155 1.00 96.12 254 PHE A C 1
ATOM 2091 O O . PHE A 1 254 ? 1.907 -3.058 0.379 1.00 96.12 254 PHE A O 1
ATOM 2098 N N . SER A 1 255 ? 2.175 -5.265 0.745 1.00 94.44 255 SER A N 1
ATOM 2099 C CA . SER A 1 255 ? 1.913 -5.645 -0.632 1.00 94.44 255 SER A CA 1
ATOM 2100 C C . SER A 1 255 ? 0.458 -5.371 -1.025 1.00 94.44 255 SER A C 1
ATOM 2102 O O . SER A 1 255 ? -0.400 -5.189 -0.166 1.00 94.44 255 SER A O 1
ATOM 2104 N N . MET A 1 256 ? 0.196 -5.346 -2.333 1.00 90.12 256 MET A N 1
ATOM 2105 C CA . MET A 1 256 ? -1.073 -4.926 -2.923 1.00 90.12 256 MET A CA 1
ATOM 2106 C C . MET A 1 256 ? -2.289 -5.623 -2.302 1.00 90.12 256 MET A C 1
ATOM 2108 O O . MET A 1 256 ? -2.252 -6.823 -2.024 1.00 90.12 256 MET A O 1
ATOM 2112 N N . ASN A 1 257 ? -3.382 -4.883 -2.141 1.00 88.81 257 ASN A N 1
ATOM 2113 C CA . ASN A 1 257 ? -4.658 -5.352 -1.600 1.00 88.81 257 ASN A CA 1
ATOM 2114 C C . ASN A 1 257 ? -4.540 -6.045 -0.234 1.00 88.81 257 ASN A C 1
ATOM 2116 O O . ASN A 1 257 ? -5.0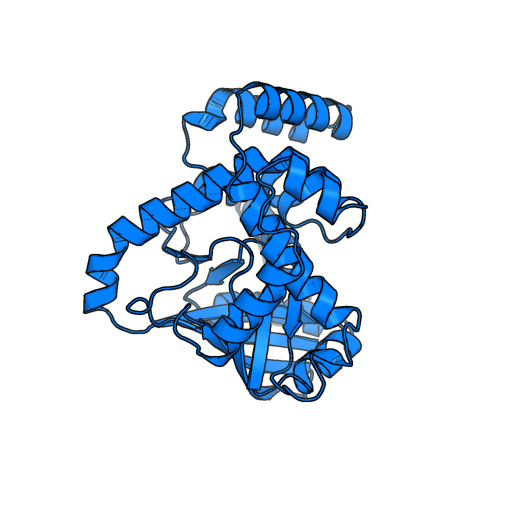40 -7.167 -0.078 1.00 88.81 257 ASN A O 1
ATOM 2120 N N . PRO A 1 258 ? -3.875 -5.416 0.758 1.00 92.50 258 PRO A N 1
ATOM 2121 C CA . PRO A 1 258 ? -3.866 -5.939 2.114 1.00 92.50 258 PRO A CA 1
ATOM 2122 C C . PRO A 1 258 ? -5.286 -5.897 2.682 1.00 92.50 258 PRO A C 1
ATOM 2124 O O . PRO A 1 258 ? -6.076 -5.010 2.344 1.00 92.50 258 PRO A O 1
ATOM 2127 N N . ILE A 1 259 ? -5.619 -6.878 3.516 1.00 92.50 259 ILE A N 1
ATOM 2128 C CA . ILE A 1 259 ? -6.958 -7.053 4.083 1.00 92.50 259 ILE A CA 1
ATOM 2129 C C . ILE A 1 259 ? -6.860 -6.874 5.595 1.00 92.50 259 ILE A C 1
ATOM 2131 O O . ILE A 1 259 ? -5.904 -7.320 6.234 1.00 92.50 259 ILE A O 1
ATOM 2135 N N . PHE A 1 260 ? -7.844 -6.185 6.155 1.00 94.44 260 PHE A N 1
ATOM 2136 C CA . PHE A 1 260 ? -7.917 -5.867 7.567 1.00 94.44 260 PHE A CA 1
ATOM 2137 C C . PHE A 1 260 ? -9.314 -6.140 8.098 1.00 94.44 260 PHE A C 1
ATOM 2139 O O . PHE A 1 260 ? -10.309 -5.860 7.431 1.00 94.44 260 PHE A O 1
ATOM 2146 N N . ARG A 1 261 ? -9.396 -6.622 9.332 1.00 93.75 261 ARG A N 1
ATOM 2147 C CA . ARG A 1 261 ? -10.642 -6.713 10.085 1.00 93.75 261 ARG A CA 1
ATOM 2148 C C . ARG A 1 261 ? -10.915 -5.370 10.748 1.00 93.75 261 ARG A C 1
ATOM 2150 O O . ARG A 1 261 ? -10.041 -4.833 11.431 1.00 93.75 261 ARG A O 1
ATOM 2157 N N . ILE A 1 262 ? -12.122 -4.842 10.559 1.00 95.31 262 ILE A N 1
ATOM 2158 C CA . ILE A 1 262 ? -12.538 -3.570 11.152 1.00 95.31 262 ILE A CA 1
ATOM 2159 C C . ILE A 1 262 ? -12.970 -3.808 12.600 1.00 95.31 262 ILE A C 1
ATOM 2161 O O . ILE A 1 262 ? -13.948 -4.506 12.870 1.00 95.31 262 ILE A O 1
ATOM 2165 N N . GLY A 1 263 ? -12.243 -3.205 13.534 1.00 95.44 263 GLY A N 1
ATOM 2166 C CA . GLY A 1 263 ? -12.508 -3.242 14.964 1.00 95.44 263 GLY A CA 1
ATOM 2167 C C . GLY A 1 263 ? -13.378 -2.076 15.431 1.00 95.44 263 GLY A C 1
ATOM 2168 O O . GLY A 1 263 ? -14.463 -1.814 14.917 1.00 95.44 263 GLY A O 1
ATOM 2169 N N . GLN A 1 264 ? -12.934 -1.395 16.485 1.00 96.56 264 GLN A N 1
ATOM 2170 C CA . GLN A 1 264 ? -13.656 -0.248 17.034 1.00 96.56 264 GLN A CA 1
ATOM 2171 C C . GLN A 1 264 ? -13.508 0.990 16.143 1.00 96.56 264 GLN A C 1
ATOM 2173 O O . GLN A 1 264 ? -12.433 1.248 15.615 1.00 96.56 264 GLN A O 1
ATOM 2178 N N . ILE A 1 265 ? -14.591 1.761 16.044 1.00 95.88 265 ILE A N 1
ATOM 2179 C CA . ILE A 1 265 ? -14.667 3.050 15.351 1.00 95.88 265 ILE A CA 1
ATOM 2180 C C . ILE A 1 265 ? -15.102 4.077 16.395 1.00 95.88 265 ILE A C 1
ATOM 2182 O O . ILE A 1 265 ? -16.153 3.895 17.018 1.00 95.88 265 ILE A O 1
ATOM 2186 N N . LYS A 1 266 ? -14.283 5.099 16.654 1.00 94.44 266 LYS A N 1
ATOM 2187 C CA . LYS A 1 266 ? -14.500 6.057 17.752 1.00 94.44 266 LYS A CA 1
ATOM 2188 C C . LYS A 1 266 ? -14.143 7.484 17.334 1.00 94.44 266 LYS A C 1
ATOM 2190 O O . LYS A 1 266 ? -13.155 7.665 16.631 1.00 94.44 266 LYS A O 1
ATOM 2195 N N . PRO A 1 267 ? -14.885 8.510 17.775 1.00 92.31 267 PRO A N 1
ATOM 2196 C CA . PRO A 1 267 ? -14.500 9.890 17.517 1.00 92.31 267 PRO A CA 1
ATOM 2197 C C . PRO A 1 267 ? -13.322 10.291 18.420 1.00 92.31 267 PRO A C 1
ATOM 2199 O O . PRO A 1 267 ? -13.309 9.971 19.607 1.00 92.31 267 PRO A O 1
ATOM 2202 N N . ILE A 1 268 ? -12.355 11.023 17.865 1.00 86.69 268 ILE A N 1
ATOM 2203 C CA . ILE A 1 268 ? -11.244 11.641 18.608 1.00 86.69 268 ILE A CA 1
ATOM 2204 C C . ILE A 1 268 ? -11.630 13.064 19.039 1.00 86.69 268 ILE A C 1
ATOM 2206 O O . ILE A 1 268 ? -11.376 13.459 20.174 1.00 86.69 268 ILE A O 1
ATOM 2210 N N . ASN A 1 269 ? -12.236 13.856 18.142 1.00 75.25 269 ASN A N 1
ATOM 2211 C CA . ASN A 1 269 ? -12.658 15.231 18.436 1.00 75.25 269 ASN A CA 1
ATOM 2212 C C . ASN A 1 269 ? -13.767 15.719 17.486 1.00 75.25 269 ASN A C 1
ATOM 2214 O O . ASN A 1 269 ? -13.692 15.485 16.276 1.00 75.25 269 ASN A O 1
ATOM 2218 N N . ASN A 1 270 ? -14.754 16.450 18.028 1.00 67.38 270 ASN A N 1
ATOM 2219 C CA . ASN A 1 270 ? -15.793 17.204 17.307 1.00 67.38 270 ASN A CA 1
ATOM 2220 C C . ASN A 1 270 ? -16.459 16.436 16.143 1.00 67.38 270 ASN A C 1
ATOM 2222 O O . ASN A 1 270 ? -16.863 17.050 15.159 1.00 67.38 270 ASN A O 1
ATOM 2226 N N . ASN A 1 271 ? -16.517 15.100 16.226 1.00 71.19 271 ASN A N 1
ATOM 2227 C CA . ASN A 1 271 ? -17.010 14.165 15.203 1.00 71.19 271 ASN A CA 1
ATOM 2228 C C . ASN A 1 271 ? -16.414 14.321 13.787 1.00 71.19 271 ASN A C 1
ATOM 2230 O O . ASN A 1 271 ? -16.933 13.728 12.846 1.00 71.19 271 ASN A O 1
ATOM 2234 N N . ARG A 1 272 ? -15.322 15.080 13.619 1.00 83.31 272 ARG A N 1
ATOM 2235 C CA . ARG A 1 272 ? -14.636 15.274 12.324 1.00 83.31 272 ARG A CA 1
ATOM 2236 C C . ARG A 1 272 ? -13.332 14.502 12.207 1.00 83.31 272 ARG A C 1
ATOM 2238 O O . ARG A 1 272 ? -12.809 14.366 11.109 1.00 83.31 272 ARG A O 1
ATOM 2245 N N . LEU A 1 273 ? -12.817 14.013 13.330 1.00 89.50 273 LEU A N 1
ATOM 2246 C CA . LEU A 1 273 ? -11.664 13.132 13.381 1.00 89.50 273 LEU A CA 1
ATOM 2247 C C . LEU A 1 273 ? -12.061 11.850 14.101 1.00 89.50 273 LEU A C 1
ATOM 2249 O O . LEU A 1 273 ? -12.579 11.912 15.220 1.00 89.50 273 LEU A O 1
ATOM 2253 N N . TRP A 1 274 ? -11.797 10.717 13.467 1.00 92.94 274 TRP A N 1
ATOM 2254 C CA . TRP A 1 274 ? -12.143 9.392 13.957 1.00 92.94 274 TRP A CA 1
ATOM 2255 C C . TRP A 1 274 ? -10.920 8.490 14.016 1.00 92.94 274 TRP A C 1
ATOM 2257 O O . TRP A 1 274 ? -10.015 8.580 13.193 1.00 92.94 274 TRP A O 1
ATOM 2267 N N . GLU A 1 275 ? -10.928 7.606 14.998 1.00 95.00 275 GLU A N 1
ATOM 2268 C CA . GLU A 1 275 ? -10.033 6.473 15.136 1.00 95.00 275 GLU A CA 1
ATOM 2269 C C . GLU A 1 275 ? -10.750 5.219 14.646 1.00 95.00 275 GLU A C 1
ATOM 2271 O O . GLU A 1 275 ? -11.890 4.949 15.044 1.00 95.00 275 GLU A O 1
ATOM 2276 N N . VAL A 1 276 ? -10.074 4.443 13.805 1.00 96.62 276 VAL A N 1
ATOM 2277 C CA . VAL A 1 276 ? -10.555 3.143 13.343 1.00 96.62 276 VAL A CA 1
ATOM 2278 C C . VAL A 1 276 ? -9.479 2.104 13.597 1.00 96.62 276 VAL A C 1
ATOM 2280 O O . VAL A 1 276 ? -8.413 2.123 12.982 1.00 96.62 276 VAL A O 1
ATOM 2283 N N . ASN A 1 277 ? -9.776 1.169 14.493 1.00 97.88 277 ASN A N 1
ATOM 2284 C CA . ASN A 1 277 ? -8.877 0.064 14.785 1.00 97.88 277 ASN A CA 1
ATOM 2285 C C . ASN A 1 277 ? -9.007 -0.990 13.695 1.00 97.88 277 ASN A C 1
ATOM 2287 O O . ASN A 1 277 ? -10.107 -1.462 13.409 1.00 97.88 277 ASN A O 1
ATOM 2291 N N . LEU A 1 278 ? -7.877 -1.379 13.127 1.00 97.06 278 LEU A N 1
ATOM 2292 C CA . LEU A 1 278 ? -7.758 -2.423 12.129 1.00 97.06 278 LEU A CA 1
ATOM 2293 C C . LEU A 1 278 ? -6.844 -3.524 12.659 1.00 97.06 278 LEU A C 1
ATOM 2295 O O . LEU A 1 278 ? -5.807 -3.254 13.262 1.00 97.06 278 LEU A O 1
ATOM 2299 N N . THR A 1 279 ? -7.198 -4.775 12.396 1.00 95.56 279 THR A N 1
ATOM 2300 C CA . THR A 1 279 ? -6.301 -5.914 12.618 1.00 95.56 279 THR A CA 1
ATOM 2301 C C . THR A 1 279 ? -5.923 -6.488 11.268 1.00 95.56 279 THR A C 1
ATOM 2303 O O . THR A 1 279 ? -6.806 -6.838 10.486 1.00 95.56 279 THR A O 1
ATOM 2306 N N . PHE A 1 280 ? -4.626 -6.558 10.972 1.00 94.75 280 PHE A N 1
ATOM 2307 C CA . PHE A 1 280 ? -4.147 -7.155 9.733 1.00 94.75 280 PHE A CA 1
ATOM 2308 C C . PHE A 1 280 ? -4.496 -8.639 9.705 1.00 94.75 280 PHE A C 1
ATOM 2310 O O . PHE A 1 280 ? -4.127 -9.386 10.610 1.00 94.75 280 PHE A O 1
ATOM 2317 N N . THR A 1 281 ? -5.269 -9.049 8.701 1.00 86.56 281 THR A N 1
ATOM 2318 C CA . THR A 1 281 ? -5.818 -10.405 8.656 1.00 86.56 281 THR A CA 1
ATOM 2319 C C . THR A 1 281 ? -4.823 -11.372 8.046 1.00 86.56 281 THR A C 1
ATOM 2321 O O . THR A 1 281 ? -4.180 -11.081 7.033 1.00 86.56 281 THR A O 1
ATOM 2324 N N . SER A 1 282 ? -4.764 -12.562 8.625 1.00 79.62 282 SER A N 1
ATOM 2325 C CA . SER A 1 282 ? -4.044 -13.700 8.080 1.00 79.62 282 SER A CA 1
ATOM 2326 C C . SER A 1 282 ? -4.934 -14.528 7.153 1.00 79.62 282 SER A C 1
ATOM 2328 O O . SER A 1 282 ? -6.162 -14.484 7.221 1.00 79.62 282 SER A O 1
ATOM 2330 N N . TYR A 1 283 ? -4.309 -15.376 6.339 1.00 73.19 283 TYR A N 1
ATOM 2331 C CA . TYR A 1 283 ? -5.002 -16.419 5.579 1.00 73.19 283 TYR A CA 1
ATOM 2332 C C . TYR A 1 283 ? -5.673 -17.473 6.476 1.00 73.19 283 TYR A C 1
ATOM 2334 O O . TYR A 1 283 ? -6.424 -18.304 5.974 1.00 73.19 283 TYR A O 1
ATOM 2342 N N . SER A 1 284 ? -5.399 -17.464 7.787 1.00 71.31 284 SER A N 1
ATOM 2343 C CA . SER A 1 284 ? -6.031 -18.361 8.757 1.00 71.31 284 SER A CA 1
ATOM 2344 C C . SER A 1 284 ? -7.348 -17.820 9.323 1.00 71.31 284 SER A C 1
ATOM 2346 O O . SER A 1 284 ? -7.986 -18.523 10.106 1.00 71.31 284 SER A O 1
ATOM 2348 N N . ASP A 1 285 ? -7.769 -16.601 8.966 1.00 82.31 285 ASP A N 1
ATOM 2349 C CA . ASP A 1 285 ? -9.119 -16.125 9.279 1.00 82.31 285 ASP A CA 1
ATOM 2350 C C . ASP A 1 285 ? -10.134 -16.980 8.503 1.00 82.31 285 ASP A C 1
ATOM 2352 O O . ASP A 1 285 ? -10.182 -16.973 7.272 1.00 82.31 285 ASP A O 1
ATOM 2356 N N . SER A 1 286 ? -10.930 -17.765 9.233 1.00 80.62 286 SER A N 1
ATOM 2357 C CA . SER A 1 286 ? -11.835 -18.752 8.640 1.00 80.62 286 SER A CA 1
ATOM 2358 C C . SER A 1 286 ? -12.951 -18.133 7.799 1.00 80.62 286 SER A C 1
ATOM 2360 O O . SER A 1 286 ? -13.450 -18.779 6.877 1.00 80.62 286 SER A O 1
ATOM 2362 N N . GLU A 1 287 ? -13.368 -16.907 8.119 1.00 80.69 287 GLU A N 1
ATOM 2363 C CA . GLU A 1 287 ? -14.401 -16.211 7.353 1.00 80.69 287 GLU A CA 1
ATOM 2364 C C . GLU A 1 287 ? -13.800 -15.681 6.057 1.00 80.69 287 GLU A C 1
ATOM 2366 O O . GLU A 1 287 ? -14.350 -15.933 4.985 1.00 80.69 287 GLU A O 1
ATOM 2371 N N . LEU A 1 288 ? -12.629 -15.042 6.142 1.00 79.56 288 LEU A N 1
ATOM 2372 C CA . LEU A 1 288 ? -11.901 -14.576 4.968 1.00 79.56 288 LEU A CA 1
ATOM 2373 C C . LEU A 1 288 ? -11.554 -15.735 4.028 1.00 79.56 288 LEU A C 1
ATOM 2375 O O . LEU A 1 288 ? -11.759 -15.624 2.825 1.00 79.56 288 LEU A O 1
ATOM 2379 N N . HIS A 1 289 ? -11.090 -16.861 4.570 1.00 80.94 289 HIS A N 1
ATOM 2380 C CA . HIS A 1 289 ? -10.733 -18.037 3.784 1.00 80.94 289 HIS A CA 1
ATOM 2381 C C . HIS A 1 289 ? -11.922 -18.577 2.980 1.00 80.94 289 HIS A C 1
ATOM 2383 O O . HIS A 1 289 ? -11.821 -18.734 1.765 1.00 80.94 289 HIS A O 1
ATOM 2389 N N . ARG A 1 290 ? -13.077 -18.784 3.631 1.00 78.38 290 ARG A N 1
ATOM 2390 C CA . ARG A 1 290 ? -14.311 -19.229 2.955 1.00 78.38 290 ARG A CA 1
ATOM 2391 C C . ARG A 1 290 ? -14.739 -18.265 1.853 1.00 78.38 290 ARG A C 1
ATOM 2393 O O . ARG A 1 290 ? -15.195 -18.701 0.798 1.00 78.38 290 ARG A O 1
ATOM 2400 N N . LEU A 1 291 ? -14.586 -16.965 2.097 1.00 75.94 291 LEU A N 1
ATOM 2401 C CA . LEU A 1 291 ? -14.903 -15.934 1.115 1.00 75.94 291 LEU A CA 1
ATOM 2402 C C . LEU A 1 291 ? -13.958 -16.017 -0.079 1.00 75.94 291 LEU A C 1
ATOM 2404 O O . LEU A 1 291 ? -14.423 -16.108 -1.209 1.00 75.94 291 LEU A O 1
ATOM 2408 N N . THR A 1 292 ? -12.647 -16.068 0.149 1.00 76.81 292 THR A N 1
ATOM 2409 C CA . THR A 1 292 ? -11.654 -16.204 -0.922 1.00 76.81 292 THR A CA 1
ATOM 2410 C C . THR A 1 292 ? -11.877 -17.466 -1.758 1.00 76.81 292 THR A C 1
ATOM 2412 O O . THR A 1 292 ? -11.823 -17.389 -2.983 1.00 76.81 292 THR A O 1
ATOM 2415 N N . GLU A 1 293 ? -12.211 -18.604 -1.143 1.00 79.00 293 GLU A N 1
ATOM 2416 C CA . GLU A 1 293 ? -12.546 -19.831 -1.880 1.00 79.00 293 GLU A CA 1
ATOM 2417 C C . GLU A 1 293 ? -13.777 -19.665 -2.780 1.00 79.00 293 GLU A C 1
ATOM 2419 O O . GLU A 1 293 ? -13.793 -20.156 -3.911 1.00 79.00 293 GLU A O 1
ATOM 2424 N N . GLN A 1 294 ? -14.821 -18.984 -2.298 1.00 76.62 294 GLN A N 1
ATOM 2425 C CA . GLN A 1 294 ? -16.012 -18.718 -3.103 1.00 76.62 294 GLN A CA 1
ATOM 2426 C C . GLN A 1 294 ? -15.683 -17.803 -4.290 1.00 76.62 294 GLN A C 1
ATOM 2428 O O . GLN A 1 294 ? -16.049 -18.113 -5.423 1.00 76.62 294 GLN A O 1
ATOM 2433 N N . ILE A 1 295 ? -14.925 -16.733 -4.045 1.00 75.69 295 ILE A N 1
ATOM 2434 C CA . ILE A 1 295 ? -14.468 -15.797 -5.080 1.00 75.69 295 ILE A CA 1
ATOM 2435 C C . ILE A 1 295 ? -13.692 -16.542 -6.165 1.00 75.69 295 ILE A C 1
ATOM 2437 O O . ILE A 1 295 ? -13.951 -16.371 -7.353 1.00 75.69 295 ILE A O 1
ATOM 2441 N N . GLN A 1 296 ? -12.769 -17.415 -5.763 1.00 77.50 296 GLN A N 1
ATOM 2442 C CA . GLN A 1 296 ? -11.960 -18.189 -6.697 1.00 77.50 296 GLN A CA 1
ATOM 2443 C C . GLN A 1 296 ? -12.798 -19.150 -7.544 1.00 77.50 296 GLN A C 1
ATOM 2445 O O . GLN A 1 296 ? -12.502 -19.305 -8.726 1.00 77.50 296 GLN A O 1
ATOM 2450 N N . LYS A 1 297 ? -13.859 -19.758 -6.992 1.00 78.62 297 LYS A N 1
ATOM 2451 C CA . LYS A 1 297 ? -14.782 -20.615 -7.760 1.00 78.62 297 LYS A CA 1
ATOM 2452 C C . LYS A 1 297 ? -15.517 -19.844 -8.855 1.00 78.62 297 LYS A C 1
ATOM 2454 O O . LYS A 1 297 ? -15.712 -20.383 -9.941 1.00 78.62 297 LYS A O 1
ATOM 2459 N N . GLU A 1 298 ? -15.895 -18.601 -8.577 1.00 74.94 298 GLU A N 1
ATOM 2460 C CA . GLU A 1 298 ? -16.624 -17.736 -9.511 1.00 74.94 298 GLU A CA 1
ATOM 2461 C C . GLU A 1 298 ? -15.691 -17.050 -10.535 1.00 74.94 298 GLU A C 1
ATOM 2463 O O . GLU A 1 298 ? -16.138 -16.633 -11.599 1.00 74.94 298 GLU A O 1
ATOM 2468 N N . ALA A 1 299 ? -14.380 -16.996 -10.268 1.00 80.75 299 ALA A N 1
ATOM 2469 C CA . ALA A 1 299 ? -13.397 -16.238 -11.045 1.00 80.75 299 ALA A CA 1
ATOM 2470 C C . ALA A 1 299 ? -12.504 -17.089 -11.976 1.00 80.75 299 ALA A C 1
ATOM 2472 O O . ALA A 1 299 ? -11.277 -16.926 -11.995 1.00 80.75 299 ALA A O 1
ATOM 2473 N N . TYR A 1 300 ? -13.109 -18.000 -12.746 1.00 82.75 300 TYR A N 1
ATOM 2474 C CA . TYR A 1 300 ? -12.449 -18.829 -13.774 1.00 82.75 300 TYR A CA 1
ATOM 2475 C C . TYR A 1 300 ? -11.135 -19.503 -13.313 1.00 82.75 300 TYR A C 1
ATOM 2477 O O . TYR A 1 300 ? -10.085 -19.323 -13.938 1.00 82.75 300 TYR A O 1
ATOM 2485 N N . PRO A 1 301 ? -11.154 -20.309 -12.237 1.00 81.88 301 PRO A N 1
ATOM 2486 C CA . PRO A 1 301 ? -9.934 -20.799 -11.579 1.00 81.88 301 PRO A CA 1
ATOM 2487 C C . PRO A 1 301 ? -9.109 -21.782 -12.429 1.00 81.88 301 PRO A C 1
ATOM 2489 O O . PRO A 1 301 ? -7.963 -22.078 -12.103 1.00 81.88 301 PRO A O 1
ATOM 2492 N N . HIS A 1 302 ? -9.686 -22.308 -13.511 1.00 86.38 302 HIS A N 1
ATOM 2493 C CA . HIS A 1 302 ? -9.027 -23.226 -14.441 1.00 86.38 302 HIS A CA 1
ATOM 2494 C C . HIS A 1 302 ? -8.159 -22.507 -15.486 1.00 86.38 302 HIS A C 1
ATOM 2496 O O . HIS A 1 302 ? -7.281 -23.130 -16.080 1.00 86.38 302 HIS A O 1
ATOM 2502 N N . LEU A 1 303 ? -8.384 -21.209 -15.704 1.00 89.06 303 LEU A N 1
ATOM 2503 C CA . LEU A 1 303 ? -7.574 -20.385 -16.598 1.00 89.06 303 LEU A CA 1
ATOM 2504 C C . LEU A 1 303 ? -6.393 -19.777 -15.836 1.00 89.06 303 LEU A C 1
ATOM 2506 O O . LEU A 1 303 ? -6.407 -19.673 -14.609 1.00 89.06 303 LEU A O 1
ATOM 2510 N N . LYS A 1 304 ? -5.351 -19.351 -16.554 1.00 88.06 304 LYS A N 1
ATOM 2511 C CA . LYS A 1 304 ? -4.164 -18.716 -15.959 1.00 88.06 304 LYS A CA 1
ATOM 2512 C C . LYS A 1 304 ? -3.729 -17.498 -16.762 1.00 88.06 304 LYS A C 1
ATOM 2514 O O . LYS A 1 304 ? -4.028 -17.393 -17.947 1.00 88.06 304 LYS A O 1
ATOM 2519 N N . GLY A 1 305 ? -3.005 -16.593 -16.105 1.00 90.38 305 GLY A N 1
ATOM 2520 C CA . GLY A 1 305 ? -2.386 -15.438 -16.745 1.00 90.38 305 GLY A CA 1
ATOM 2521 C C . GLY A 1 305 ? -3.355 -14.613 -17.599 1.00 90.38 305 GLY A C 1
ATOM 2522 O O . GLY A 1 305 ? -4.453 -14.277 -17.156 1.00 90.38 305 GLY A O 1
ATOM 2523 N N . TRP A 1 306 ? -2.941 -14.301 -18.828 1.00 92.19 306 TRP A N 1
ATOM 2524 C CA . TRP A 1 306 ? -3.696 -13.462 -19.762 1.00 92.19 306 TRP A CA 1
ATOM 2525 C C . TRP A 1 306 ? -5.066 -14.029 -20.144 1.00 92.19 306 TRP A C 1
ATOM 2527 O O . TRP A 1 306 ? -6.004 -13.249 -20.273 1.00 92.19 306 TRP A O 1
ATOM 2537 N N . ASP A 1 307 ? -5.219 -15.352 -20.244 1.00 91.62 307 ASP A N 1
ATOM 2538 C CA . ASP A 1 307 ? -6.508 -15.971 -20.586 1.00 91.62 307 ASP A CA 1
ATOM 2539 C C . ASP A 1 307 ? -7.529 -15.771 -19.459 1.00 91.62 307 ASP A C 1
ATOM 2541 O O . ASP A 1 307 ? -8.681 -15.404 -19.700 1.00 91.62 307 ASP A O 1
ATOM 2545 N N . ARG A 1 308 ? -7.087 -15.941 -18.201 1.00 91.81 308 ARG A N 1
ATOM 2546 C CA . ARG A 1 308 ? -7.925 -15.669 -17.020 1.00 91.81 308 ARG A CA 1
ATOM 2547 C C . ARG A 1 308 ? -8.265 -14.185 -16.925 1.00 91.81 308 ARG A C 1
ATOM 2549 O O . ARG A 1 308 ? -9.397 -13.852 -16.590 1.00 91.81 308 ARG A O 1
ATOM 2556 N N . LEU A 1 309 ? -7.305 -13.308 -17.235 1.00 89.31 309 LEU A N 1
ATOM 2557 C CA . LEU A 1 309 ? -7.543 -11.867 -17.275 1.00 89.31 309 LEU A CA 1
ATOM 2558 C C . LEU A 1 309 ? -8.590 -11.514 -18.332 1.00 89.31 309 LEU A C 1
ATOM 2560 O O . LEU A 1 309 ? -9.538 -10.816 -18.012 1.00 89.31 309 LEU A O 1
ATOM 2564 N N . GLY A 1 310 ? -8.457 -12.027 -19.557 1.00 88.31 310 GLY A N 1
ATOM 2565 C CA . GLY A 1 310 ? -9.405 -11.775 -20.641 1.00 88.31 310 GLY A CA 1
ATOM 2566 C C . GLY A 1 310 ? -10.834 -12.158 -20.263 1.00 88.31 310 GLY A C 1
ATOM 2567 O O . GLY A 1 310 ? -11.738 -11.350 -20.431 1.00 88.31 310 GLY A O 1
ATOM 2568 N N . MET A 1 311 ? -11.025 -13.337 -19.663 1.00 88.06 311 MET A N 1
ATOM 2569 C CA . MET A 1 311 ? -12.347 -13.791 -19.215 1.00 88.06 311 MET A CA 1
ATOM 2570 C C . MET A 1 311 ? -12.921 -12.990 -18.045 1.00 88.06 311 MET A C 1
ATOM 2572 O O . MET A 1 311 ? -14.135 -12.882 -17.931 1.00 88.06 311 MET A O 1
ATOM 2576 N N . LEU A 1 312 ? -12.078 -12.425 -17.176 1.00 84.44 312 LEU A N 1
ATOM 2577 C CA . LEU A 1 312 ? -12.538 -11.562 -16.084 1.00 84.44 312 LEU A CA 1
ATOM 2578 C C . LEU A 1 312 ? -13.046 -10.196 -16.586 1.00 84.44 312 LEU A C 1
ATOM 2580 O O . LEU A 1 312 ? -13.782 -9.521 -15.870 1.00 84.44 312 LEU A O 1
ATOM 2584 N N . LEU A 1 313 ? -12.619 -9.768 -17.779 1.00 82.19 313 LEU A N 1
ATOM 2585 C CA . LEU A 1 313 ? -12.909 -8.445 -18.346 1.00 82.19 313 LEU A CA 1
ATOM 2586 C C . LEU A 1 313 ? -14.101 -8.411 -19.313 1.00 82.19 313 LEU A C 1
ATOM 2588 O O . LEU A 1 313 ? -14.465 -7.321 -19.761 1.00 82.19 313 LEU A O 1
ATOM 2592 N N . ILE A 1 314 ? 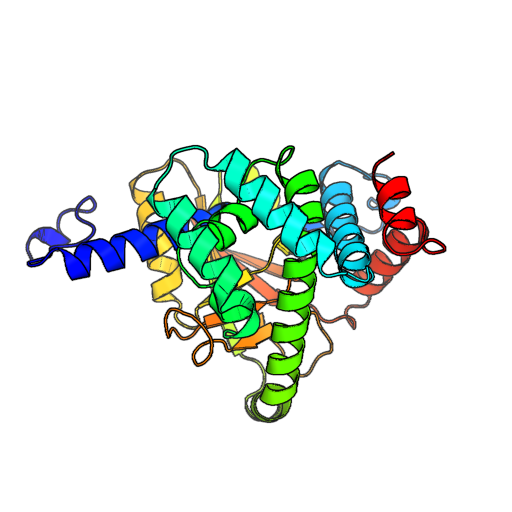-14.665 -9.572 -19.649 1.00 77.31 314 ILE A N 1
ATOM 2593 C CA . ILE A 1 314 ? -15.819 -9.747 -20.546 1.00 77.31 314 ILE A CA 1
ATOM 2594 C C . ILE A 1 314 ? -17.077 -9.944 -19.703 1.00 77.31 314 ILE A C 1
ATOM 2596 O O . ILE A 1 314 ? -18.091 -9.286 -20.027 1.00 77.31 314 ILE A O 1
#

Foldseek 3Di:
DVCVVPLPDPDDDPDVVVVVVVVLVLVLLVLLQLFDKAWDALPPVCLVVPPDPRSVVLLLLVLLLQQLLQADDDCVLVVVLLVVQCVVCPPVVVQVVVSVCCVVCVVVAQLQQVCQDRHDVVNLQSDNDPVSNPVSCNSCSVSLNSNQVSLQVQLVVCLVVLVVVFKAKWKAKYKAAPVVVVVVVVRAQTKMWRSGKHKTASDQVVRVVSQSSDLVPHPIAMEMEIEIEGSVAAFQGKHQCQPRYNHNHRMIIGRGTFMWGWHDWAAPDPRRYIYIYTYGDHCPPPSVVVSSVVSCVVQPVVDHHPVSVVVSVD

Radius of gyration: 20.06 Å; Cα contacts (8 Å, |Δi|>4): 470; chains: 1; bounding box: 48×57×44 Å